Protein AF-X1AFC8-F1 (afdb_monomer)

Structure (mmCIF, N/CA/C/O backbone):
data_AF-X1AFC8-F1
#
_entry.id   AF-X1AFC8-F1
#
loop_
_atom_site.group_PDB
_atom_site.id
_atom_site.type_symbol
_atom_site.label_atom_id
_atom_site.label_alt_id
_atom_site.label_comp_id
_atom_site.label_asym_id
_atom_site.label_entity_id
_atom_site.label_seq_id
_atom_site.pdbx_PDB_ins_code
_atom_site.Cartn_x
_atom_site.Cartn_y
_atom_site.Cartn_z
_atom_site.occupancy
_atom_site.B_iso_or_equiv
_atom_site.auth_seq_id
_atom_site.auth_comp_id
_atom_site.auth_asym_id
_atom_site.auth_atom_id
_atom_site.pdbx_PDB_model_num
ATOM 1 N N . MET A 1 1 ? -31.788 -2.363 13.162 1.00 90.81 1 MET A N 1
ATOM 2 C CA . MET A 1 1 ? -30.406 -1.902 12.963 1.00 90.81 1 MET A CA 1
ATOM 3 C C . MET A 1 1 ? -30.176 -1.784 11.475 1.00 90.81 1 MET A C 1
ATOM 5 O O . MET A 1 1 ? -30.734 -2.579 10.728 1.00 90.81 1 MET A O 1
ATOM 9 N N . LEU A 1 2 ? -29.435 -0.763 11.081 1.00 93.56 2 LEU A N 1
ATOM 10 C CA . LEU A 1 2 ? -28.964 -0.523 9.726 1.00 93.56 2 LEU A CA 1
ATOM 11 C C . LEU A 1 2 ? -27.439 -0.633 9.789 1.00 93.56 2 LEU A C 1
ATOM 13 O O . LEU A 1 2 ? -26.847 -0.159 10.757 1.00 93.56 2 LEU A O 1
ATOM 17 N N . ILE A 1 3 ? -26.828 -1.305 8.817 1.00 95.19 3 ILE A N 1
ATOM 18 C CA . ILE A 1 3 ? -25.378 -1.534 8.778 1.00 95.19 3 ILE A CA 1
ATOM 19 C C . ILE A 1 3 ? -24.781 -0.724 7.631 1.00 95.19 3 ILE A C 1
ATOM 21 O O . ILE A 1 3 ? -25.210 -0.858 6.481 1.00 95.19 3 ILE A O 1
ATOM 25 N N . ILE A 1 4 ? -23.768 0.074 7.961 1.00 95.12 4 ILE A N 1
ATOM 26 C CA . ILE A 1 4 ? -22.922 0.799 7.015 1.00 95.12 4 ILE A CA 1
ATOM 27 C C . ILE A 1 4 ? -21.497 0.267 7.165 1.00 95.12 4 ILE A C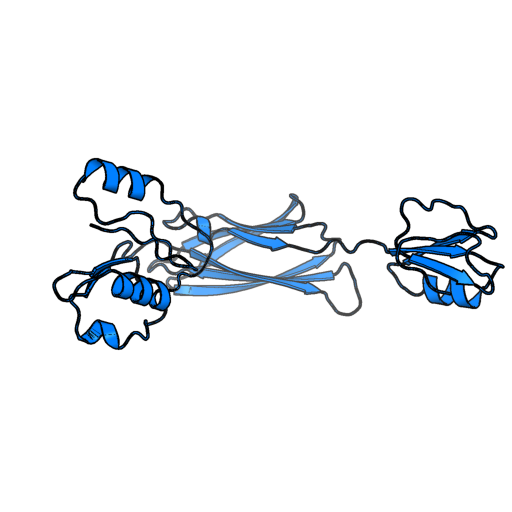 1
ATOM 29 O O . ILE A 1 4 ? -20.971 0.183 8.269 1.00 95.12 4 ILE A O 1
ATOM 33 N N . GLU A 1 5 ? -20.888 -0.110 6.049 1.00 94.56 5 GLU A N 1
ATOM 34 C CA . GLU A 1 5 ? -19.450 -0.336 5.929 1.00 94.56 5 GLU A CA 1
ATOM 35 C C . GLU A 1 5 ? -18.738 1.014 5.836 1.00 94.56 5 GLU A C 1
ATOM 37 O O . GLU A 1 5 ? -19.097 1.828 4.986 1.00 94.56 5 GLU A O 1
ATOM 42 N N . ALA A 1 6 ? -17.748 1.241 6.700 1.00 93.19 6 ALA A N 1
ATOM 43 C CA . ALA A 1 6 ? -16.968 2.476 6.784 1.00 93.19 6 ALA A CA 1
ATOM 44 C C . ALA A 1 6 ? -15.584 2.322 6.120 1.00 93.19 6 ALA A C 1
ATOM 46 O O . ALA A 1 6 ? -14.561 2.528 6.762 1.00 93.19 6 ALA A O 1
ATOM 47 N N . GLY A 1 7 ? -15.556 1.906 4.849 1.00 91.62 7 GLY A N 1
ATOM 48 C CA . GLY A 1 7 ? -14.325 1.871 4.044 1.00 91.62 7 GLY A CA 1
ATOM 49 C C . GLY A 1 7 ? -13.967 3.240 3.448 1.00 91.62 7 GLY A C 1
ATOM 50 O O . GLY A 1 7 ? -14.550 4.260 3.823 1.00 91.62 7 GLY A O 1
ATOM 51 N N . SER A 1 8 ? -13.064 3.265 2.462 1.00 91.81 8 SER A N 1
ATOM 52 C CA . SER A 1 8 ? -12.697 4.482 1.705 1.00 91.81 8 SER A CA 1
ATOM 53 C C . SER A 1 8 ? -13.907 5.210 1.109 1.00 91.81 8 SER A C 1
ATOM 55 O O . SER A 1 8 ? -13.942 6.433 0.989 1.00 91.81 8 SER A O 1
ATOM 57 N N . LYS A 1 9 ? -14.939 4.440 0.747 1.00 92.75 9 LYS A N 1
ATOM 58 C CA . LYS A 1 9 ? -16.267 4.925 0.379 1.00 92.75 9 LYS A CA 1
ATOM 59 C C . LYS A 1 9 ? -17.303 4.173 1.203 1.00 92.75 9 LYS A C 1
ATOM 61 O O . LYS A 1 9 ? -17.398 2.951 1.059 1.00 92.75 9 LYS A O 1
ATOM 66 N N . PRO A 1 10 ? -18.120 4.864 2.011 1.00 93.62 10 PRO A N 1
ATOM 67 C CA . PRO A 1 10 ? -19.094 4.197 2.854 1.00 93.62 10 PRO A CA 1
ATOM 68 C C . PRO A 1 10 ? -20.190 3.525 2.027 1.00 93.62 10 PRO A C 1
ATOM 70 O O . PRO A 1 10 ? -20.691 4.086 1.048 1.00 93.62 10 PRO A O 1
ATOM 73 N N . ARG A 1 11 ? -20.587 2.314 2.429 1.00 93.81 11 ARG A N 1
ATOM 74 C CA . ARG A 1 11 ? -21.607 1.522 1.725 1.00 93.81 11 ARG A CA 1
ATOM 75 C C . ARG A 1 11 ? -22.681 1.035 2.678 1.00 93.81 11 ARG A C 1
ATOM 77 O O . ARG A 1 11 ? -22.397 0.440 3.713 1.00 93.81 11 ARG A O 1
ATOM 84 N N . LEU A 1 12 ? -23.935 1.233 2.293 1.00 93.94 12 LEU A N 1
ATOM 85 C CA . LEU A 1 12 ? -25.075 0.672 3.004 1.00 93.94 12 LEU A CA 1
ATOM 86 C C . LEU A 1 12 ? -25.179 -0.829 2.700 1.00 93.94 12 LEU A C 1
ATOM 88 O O . LEU A 1 12 ? -25.465 -1.200 1.564 1.00 93.94 12 LEU A O 1
ATOM 92 N N . LYS A 1 13 ? -24.970 -1.694 3.697 1.00 93.88 13 LYS A N 1
ATOM 93 C CA . LYS A 1 13 ? -25.083 -3.156 3.524 1.00 93.88 13 LYS A CA 1
ATOM 94 C C . LYS A 1 13 ? -26.455 -3.704 3.897 1.00 93.88 13 LYS A C 1
ATOM 96 O O . LYS A 1 13 ? -26.812 -4.805 3.499 1.00 93.88 13 LYS A O 1
ATOM 101 N N . SER A 1 14 ? -27.237 -2.953 4.668 1.00 92.50 14 SER A N 1
ATOM 102 C CA . SER A 1 14 ? -28.613 -3.325 5.006 1.00 92.50 14 SER A CA 1
ATOM 103 C C . SER A 1 14 ? -29.502 -2.109 5.199 1.00 92.50 14 SER A C 1
ATOM 105 O O . SER A 1 14 ? -29.045 -1.043 5.595 1.00 92.50 14 SER A O 1
ATOM 107 N N . SER A 1 15 ? -30.803 -2.283 4.976 1.00 89.44 15 SER A N 1
ATOM 108 C CA . SER A 1 15 ? -31.819 -1.381 5.520 1.00 89.44 15 SER A CA 1
ATOM 109 C C . SER A 1 15 ? -32.042 -1.649 7.014 1.00 89.44 15 SER A C 1
ATOM 111 O O . SER A 1 15 ? -31.521 -2.611 7.574 1.00 89.44 15 SER A O 1
ATOM 113 N N . PHE A 1 16 ? -32.892 -0.854 7.670 1.00 90.56 16 PHE A N 1
ATOM 114 C CA . PHE A 1 16 ? -33.300 -1.130 9.049 1.00 90.56 16 PHE A CA 1
ATOM 115 C C . PHE A 1 16 ? -34.021 -2.481 9.174 1.00 90.56 16 PHE A C 1
ATOM 117 O O . PHE A 1 16 ? -35.199 -2.602 8.841 1.00 90.56 16 PHE A O 1
ATOM 124 N N . ILE A 1 17 ? -33.332 -3.482 9.721 1.00 91.31 17 ILE A N 1
ATOM 125 C CA . ILE A 1 17 ? -33.882 -4.816 9.997 1.00 91.31 17 ILE A CA 1
ATOM 126 C C . ILE A 1 17 ? -33.754 -5.176 11.482 1.00 91.31 17 ILE A C 1
ATOM 128 O O . ILE A 1 17 ? -32.895 -4.657 12.200 1.00 91.31 17 ILE A O 1
ATOM 132 N N . LYS A 1 18 ? -34.655 -6.030 11.979 1.00 91.44 18 LYS A N 1
ATOM 133 C CA . LYS A 1 18 ? -34.652 -6.520 13.374 1.00 91.44 18 LYS A CA 1
ATOM 134 C C . LYS A 1 18 ? -34.075 -7.931 13.512 1.00 91.44 18 LYS A C 1
ATOM 136 O O . LYS A 1 18 ? -33.772 -8.344 14.628 1.00 91.44 18 LYS A O 1
ATOM 141 N N . ASP A 1 19 ? -33.949 -8.654 12.401 1.00 93.56 19 ASP A N 1
ATOM 142 C CA . ASP A 1 19 ? -33.444 -10.021 12.392 1.00 93.56 19 ASP A CA 1
ATOM 143 C C . ASP A 1 19 ? -31.948 -10.052 12.721 1.00 93.56 19 ASP A C 1
ATOM 145 O O . ASP A 1 19 ? -31.100 -9.629 11.936 1.00 93.56 19 ASP A O 1
ATOM 149 N N . ARG A 1 20 ? -31.630 -10.564 13.910 1.00 92.56 20 ARG A N 1
ATOM 150 C CA . ARG A 1 20 ? -30.253 -10.676 14.395 1.00 92.56 20 ARG A CA 1
ATOM 151 C C . ARG A 1 20 ? -29.447 -11.720 13.629 1.00 92.56 20 ARG A C 1
ATOM 153 O O . ARG A 1 20 ? -28.229 -11.583 13.572 1.00 92.56 20 ARG A O 1
ATOM 160 N N . ILE A 1 21 ? -30.093 -12.753 13.084 1.00 92.88 21 ILE A N 1
ATOM 161 C CA . ILE A 1 21 ? -29.401 -13.810 12.338 1.00 92.88 21 ILE A CA 1
ATOM 162 C C . ILE A 1 21 ? -28.959 -13.249 10.986 1.00 92.88 21 ILE A C 1
ATOM 164 O O . ILE A 1 21 ? -27.773 -13.313 10.674 1.00 92.88 21 ILE A O 1
ATOM 168 N N . GLY A 1 22 ? -29.867 -12.597 10.253 1.00 90.44 22 GLY A N 1
ATOM 169 C CA . GLY A 1 22 ? -29.540 -11.898 9.010 1.00 90.44 22 GLY A CA 1
ATOM 170 C C . GLY A 1 22 ? -28.463 -10.823 9.186 1.00 90.44 22 GLY A C 1
ATOM 171 O O . GLY A 1 22 ? -27.503 -10.796 8.425 1.00 90.44 22 GLY A O 1
ATOM 172 N N . LEU A 1 23 ? -28.551 -9.991 10.233 1.00 92.00 23 LEU A N 1
ATOM 173 C CA . LEU A 1 23 ? -27.518 -8.981 10.526 1.00 92.00 23 LEU A CA 1
ATOM 174 C C . LEU A 1 23 ? -26.136 -9.604 10.777 1.00 92.00 23 LEU A C 1
ATOM 176 O O . LEU A 1 23 ? -25.134 -9.066 10.315 1.00 92.00 23 LEU A O 1
ATOM 180 N N . ARG A 1 24 ? -26.071 -10.736 11.490 1.00 92.62 24 ARG A N 1
ATOM 181 C CA . ARG A 1 24 ? -24.814 -11.467 11.709 1.00 92.62 24 ARG A CA 1
ATOM 182 C C . ARG A 1 24 ? -24.244 -12.042 10.419 1.00 92.62 24 ARG A C 1
ATOM 184 O O . ARG A 1 24 ? -23.034 -11.980 10.247 1.00 92.62 24 ARG A O 1
ATOM 191 N N . GLY A 1 25 ? -25.097 -12.567 9.538 1.00 93.31 25 GLY A N 1
ATOM 192 C CA . GLY A 1 25 ? -24.684 -13.036 8.214 1.00 93.31 25 GLY A CA 1
ATOM 193 C C . GLY A 1 25 ? -24.023 -11.922 7.407 1.00 93.31 25 GLY A C 1
ATOM 194 O O . GLY A 1 25 ? -22.907 -12.094 6.942 1.00 93.31 25 GLY A O 1
ATOM 195 N N . ILE A 1 26 ? -24.651 -10.742 7.366 1.00 91.44 26 ILE A N 1
ATOM 196 C CA . ILE A 1 26 ? -24.106 -9.570 6.665 1.00 91.44 26 ILE A CA 1
ATOM 197 C C . ILE A 1 26 ? -22.736 -9.169 7.216 1.00 91.44 26 ILE A C 1
ATOM 199 O O . ILE A 1 26 ? -21.835 -8.908 6.434 1.00 91.44 26 ILE A O 1
ATOM 203 N N . ILE A 1 27 ? -22.562 -9.123 8.542 1.00 91.25 27 ILE A N 1
ATOM 204 C CA . ILE A 1 27 ? -21.268 -8.775 9.158 1.00 91.25 27 ILE A CA 1
ATOM 205 C C . ILE A 1 27 ? -20.202 -9.834 8.843 1.00 91.25 27 ILE A C 1
ATOM 207 O O . ILE A 1 27 ? -19.053 -9.483 8.610 1.00 91.25 27 ILE A O 1
ATOM 211 N N . ALA A 1 28 ? -20.571 -11.117 8.811 1.00 91.94 28 ALA A N 1
ATOM 212 C CA . ALA A 1 28 ? -19.639 -12.209 8.528 1.00 91.94 28 ALA A CA 1
ATOM 213 C C . ALA A 1 28 ? -19.125 -12.226 7.076 1.00 91.94 28 ALA A C 1
ATOM 215 O O . ALA A 1 28 ? -18.110 -12.858 6.805 1.00 91.94 28 ALA A O 1
ATOM 216 N N . GLU A 1 29 ? -19.807 -11.544 6.153 1.00 91.62 29 GLU A N 1
ATOM 217 C CA . GLU A 1 29 ? -19.382 -11.400 4.753 1.00 91.62 29 GLU A CA 1
ATOM 218 C C . GLU A 1 29 ? -18.357 -10.273 4.541 1.00 91.62 29 GLU A C 1
ATOM 220 O O . GLU A 1 29 ? -17.866 -10.096 3.427 1.00 91.62 29 GLU A O 1
ATOM 225 N N . TYR A 1 30 ? -18.042 -9.485 5.574 1.00 87.69 30 TYR A N 1
ATOM 226 C CA . TYR A 1 30 ? -17.065 -8.407 5.450 1.00 87.69 30 TYR A CA 1
ATOM 227 C C . TYR A 1 30 ? -15.661 -8.970 5.252 1.00 87.69 30 TYR A C 1
ATOM 229 O O . TYR A 1 30 ? -15.211 -9.844 5.991 1.00 87.69 30 TYR A O 1
ATOM 237 N N . THR A 1 31 ? -14.952 -8.394 4.287 1.00 84.94 31 THR A N 1
ATOM 238 C CA . THR A 1 31 ? -13.540 -8.665 4.028 1.00 84.94 31 THR A CA 1
ATOM 239 C C . THR A 1 31 ? -12.748 -7.371 4.183 1.00 84.94 31 THR A C 1
ATOM 241 O O . THR A 1 31 ? -13.227 -6.330 3.720 1.00 84.94 31 THR A O 1
ATOM 244 N N . PRO A 1 32 ? -11.557 -7.407 4.801 1.00 82.38 32 PRO A N 1
ATOM 245 C CA . PRO A 1 32 ? -10.688 -6.240 4.867 1.00 82.38 32 PRO A CA 1
ATOM 246 C C . PRO A 1 32 ? -10.284 -5.783 3.459 1.00 82.38 32 PRO A C 1
ATOM 248 O O . PRO A 1 32 ? -10.248 -6.575 2.514 1.00 82.38 32 PRO A O 1
ATOM 251 N N . THR A 1 33 ? -9.998 -4.492 3.327 1.00 84.88 33 THR A N 1
ATOM 252 C CA . THR A 1 33 ? -9.506 -3.866 2.096 1.00 84.88 33 THR A CA 1
ATOM 253 C C . THR A 1 33 ? -8.277 -3.037 2.421 1.00 84.88 33 THR A C 1
ATOM 255 O O . THR A 1 33 ? -8.263 -2.377 3.456 1.00 84.88 33 THR A O 1
ATOM 258 N N . ASP A 1 34 ? -7.306 -3.015 1.515 1.00 79.88 34 ASP A N 1
ATOM 259 C CA . ASP A 1 34 ? -6.085 -2.212 1.633 1.00 79.88 34 ASP A CA 1
ATOM 260 C C . ASP A 1 34 ? -6.327 -0.759 1.178 1.00 79.88 34 ASP A C 1
ATOM 262 O O . ASP A 1 34 ? -5.812 -0.279 0.170 1.00 79.88 34 ASP A O 1
ATOM 266 N N . GLU A 1 35 ? -7.252 -0.080 1.858 1.00 84.00 35 GLU A N 1
ATOM 267 C CA . GLU A 1 35 ? -7.588 1.319 1.602 1.00 84.00 35 GLU A CA 1
ATOM 268 C C . GLU A 1 35 ? -7.893 2.029 2.925 1.00 84.00 35 GLU A C 1
ATOM 270 O O . GLU A 1 35 ? -8.629 1.508 3.767 1.00 84.00 35 GLU A O 1
ATOM 275 N N . ALA A 1 36 ? -7.397 3.259 3.084 1.00 85.31 36 ALA A N 1
ATOM 276 C CA . ALA A 1 36 ? -7.738 4.089 4.235 1.00 85.31 36 ALA A CA 1
ATOM 277 C C . ALA A 1 36 ? -9.251 4.383 4.274 1.00 85.31 36 ALA A C 1
ATOM 279 O O . ALA A 1 36 ? -9.853 4.788 3.273 1.00 85.31 36 ALA A O 1
ATOM 280 N N . GLY A 1 37 ? -9.871 4.187 5.439 1.00 89.62 37 GLY A N 1
ATOM 281 C CA . GLY A 1 37 ? -11.290 4.471 5.648 1.00 89.62 37 GLY A CA 1
ATOM 282 C C . GLY A 1 37 ? -11.590 5.970 5.733 1.00 89.62 37 GLY A C 1
ATOM 283 O O . GLY A 1 37 ? -10.858 6.718 6.377 1.00 89.62 37 GLY A O 1
ATOM 284 N N . ASP A 1 38 ? -12.709 6.416 5.151 1.00 93.19 38 ASP A N 1
ATOM 285 C CA . ASP A 1 38 ? -13.200 7.792 5.316 1.00 93.19 38 ASP A CA 1
ATOM 286 C C . ASP A 1 38 ? -14.267 7.841 6.420 1.00 93.19 38 ASP A C 1
ATOM 288 O O . ASP A 1 38 ? -15.479 7.714 6.189 1.00 93.19 38 ASP A O 1
ATOM 292 N N . MET A 1 39 ? -13.799 8.027 7.657 1.00 94.25 39 MET A N 1
ATOM 293 C CA . MET A 1 39 ? -14.662 8.086 8.837 1.00 94.25 39 MET A CA 1
ATOM 294 C C . MET A 1 39 ? -15.656 9.257 8.771 1.00 94.25 39 MET A C 1
ATOM 296 O O . MET A 1 39 ? -16.809 9.124 9.191 1.00 94.25 39 MET A O 1
ATOM 300 N N . SER A 1 40 ? -15.253 10.400 8.206 1.00 94.50 40 SER A N 1
ATOM 301 C CA . SER A 1 40 ? -16.132 11.566 8.071 1.00 94.50 40 SER A CA 1
ATOM 302 C C . SER A 1 40 ? -17.294 11.267 7.122 1.00 94.50 40 SER A C 1
ATOM 304 O O . SER A 1 40 ? -18.456 11.489 7.479 1.00 94.50 40 SER A O 1
ATOM 306 N N . ALA A 1 41 ? -17.014 10.700 5.946 1.00 94.75 41 ALA A N 1
ATOM 307 C CA . ALA A 1 41 ? -18.040 10.308 4.985 1.00 94.75 41 ALA A CA 1
ATOM 308 C C . ALA A 1 41 ? -18.960 9.210 5.538 1.00 94.75 41 ALA A C 1
ATOM 310 O O . ALA A 1 41 ? -20.181 9.268 5.337 1.00 94.75 41 ALA A O 1
ATOM 311 N N . ALA A 1 42 ? -18.412 8.228 6.259 1.00 95.12 42 ALA A N 1
ATOM 312 C CA . ALA A 1 42 ? -19.201 7.175 6.895 1.00 95.12 42 ALA A CA 1
ATOM 313 C C . ALA A 1 42 ? -20.199 7.742 7.914 1.00 95.12 42 ALA A C 1
ATOM 315 O O . ALA A 1 42 ? -21.384 7.394 7.886 1.00 95.12 42 ALA A O 1
ATOM 316 N N . LEU A 1 43 ? -19.756 8.680 8.754 1.00 95.31 43 LEU A N 1
ATOM 317 C CA . LEU A 1 43 ? -20.601 9.340 9.749 1.00 95.31 43 LEU A CA 1
ATOM 318 C C . LEU A 1 43 ? -21.660 10.244 9.105 1.00 95.31 43 LEU A C 1
ATOM 320 O O . LEU A 1 43 ? -22.820 10.207 9.516 1.00 95.31 43 LEU A O 1
ATOM 324 N N . VAL A 1 44 ? -21.312 11.003 8.060 1.00 95.00 44 VAL A N 1
ATOM 325 C CA . VAL A 1 44 ? -22.290 11.780 7.272 1.00 95.00 44 VAL A CA 1
ATOM 326 C C . VAL A 1 44 ? -23.347 10.863 6.651 1.00 95.00 44 VAL A C 1
ATOM 328 O O . VAL A 1 44 ? -24.539 11.172 6.696 1.00 95.00 44 VAL A O 1
ATOM 331 N N . THR A 1 45 ? -22.934 9.708 6.130 1.00 95.31 45 THR A N 1
ATOM 332 C CA . THR A 1 45 ? -23.848 8.708 5.561 1.00 95.31 45 THR A CA 1
ATOM 333 C C . THR A 1 45 ? -24.779 8.146 6.631 1.00 95.31 45 THR A C 1
ATOM 335 O O . THR A 1 45 ? -25.988 8.091 6.417 1.00 95.31 45 THR A O 1
ATOM 338 N N . ALA A 1 46 ? -24.258 7.790 7.807 1.00 94.81 46 ALA A N 1
ATOM 339 C CA . ALA A 1 46 ? -25.076 7.324 8.925 1.00 94.81 46 ALA A CA 1
ATOM 340 C C . ALA A 1 46 ? -26.117 8.373 9.346 1.00 94.81 46 ALA A C 1
ATOM 342 O O . ALA A 1 46 ? -27.293 8.046 9.513 1.00 94.81 46 ALA A O 1
ATOM 343 N N . LEU A 1 47 ? -25.714 9.645 9.430 1.00 93.75 47 LEU A N 1
ATOM 344 C CA . LEU A 1 47 ? -26.601 10.763 9.760 1.00 93.75 47 LEU A CA 1
ATOM 345 C C . LEU A 1 47 ? -27.717 10.993 8.735 1.00 93.75 47 LEU A C 1
ATOM 347 O O . LEU A 1 47 ? -28.778 11.482 9.112 1.00 93.75 47 LEU A O 1
ATOM 351 N N . ALA A 1 48 ? -27.505 10.646 7.464 1.00 93.25 48 ALA A N 1
ATOM 352 C CA . ALA A 1 48 ? -28.535 10.767 6.434 1.00 93.25 48 ALA A CA 1
ATOM 353 C C . ALA A 1 48 ? -29.702 9.781 6.639 1.00 93.25 48 ALA A C 1
ATOM 355 O O . ALA A 1 48 ? -30.819 10.052 6.197 1.00 93.25 48 ALA A O 1
ATOM 356 N N . PHE A 1 49 ? -29.457 8.653 7.315 1.00 92.81 49 PHE A N 1
ATOM 357 C CA . PHE A 1 49 ? -30.470 7.629 7.594 1.00 92.81 49 PHE A CA 1
ATOM 358 C C . PHE A 1 49 ? -30.976 7.639 9.041 1.00 92.81 49 PHE A C 1
ATOM 360 O O . PHE A 1 49 ? -32.098 7.191 9.287 1.00 92.81 49 PHE A O 1
ATOM 367 N N . ALA A 1 50 ? -30.166 8.119 9.986 1.00 91.75 50 ALA A N 1
ATOM 368 C CA . ALA A 1 50 ? -30.507 8.173 11.402 1.00 91.75 50 ALA A CA 1
ATOM 369 C C . ALA A 1 50 ? -31.522 9.286 11.711 1.00 91.75 50 ALA A C 1
ATOM 371 O O . ALA A 1 50 ? -31.401 10.427 11.257 1.00 91.75 50 ALA A O 1
ATOM 372 N N . ARG A 1 51 ? -32.520 8.962 12.531 1.00 90.50 51 ARG A N 1
ATOM 373 C CA . ARG A 1 51 ? -33.441 9.925 13.149 1.00 90.50 51 ARG A CA 1
ATOM 374 C C . ARG A 1 51 ? -32.825 10.498 14.426 1.00 90.50 51 ARG A C 1
ATOM 376 O O . ARG A 1 51 ? -31.766 10.067 14.862 1.00 90.50 51 ARG A O 1
ATOM 383 N N . GLU A 1 52 ? -33.486 11.482 15.035 1.00 85.56 52 GLU A N 1
ATOM 384 C CA . GLU A 1 52 ? -32.946 12.154 16.229 1.00 85.56 52 GLU A CA 1
ATOM 385 C C . GLU A 1 52 ? -32.789 11.225 17.438 1.00 85.56 52 GLU A C 1
ATOM 387 O O . GLU A 1 52 ? -31.818 11.370 18.174 1.00 85.56 52 GLU A O 1
ATOM 392 N N . ASP A 1 53 ? -33.699 10.260 17.591 1.00 89.50 53 ASP A N 1
ATOM 393 C CA . ASP A 1 53 ? -33.702 9.289 18.693 1.00 89.50 53 ASP A 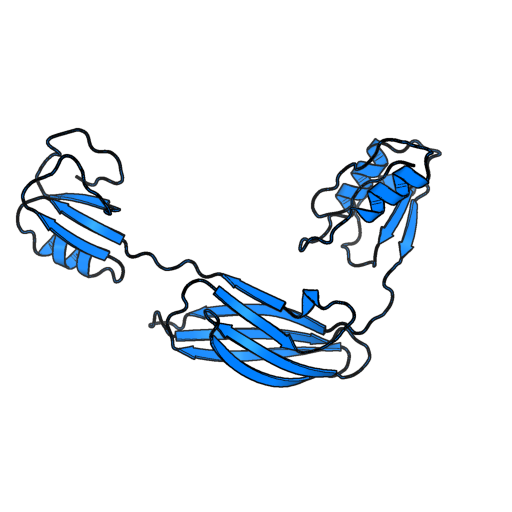CA 1
ATOM 394 C C . ASP A 1 53 ? -32.894 8.014 18.380 1.00 89.50 53 ASP A C 1
ATOM 396 O O . ASP A 1 53 ? -32.828 7.101 19.206 1.00 89.50 53 ASP A O 1
ATOM 400 N N . ASP A 1 54 ? -32.319 7.909 17.177 1.00 92.88 54 ASP A N 1
ATOM 401 C CA . ASP A 1 54 ? -31.518 6.748 16.795 1.00 92.88 54 ASP A CA 1
ATOM 402 C C . ASP A 1 54 ? -30.102 6.861 17.380 1.00 92.88 54 ASP A C 1
ATOM 404 O O . ASP A 1 54 ? -29.466 7.915 17.334 1.00 92.88 54 ASP A O 1
ATOM 408 N N . GLN A 1 55 ? -29.579 5.736 17.872 1.00 94.81 55 GLN A N 1
ATOM 409 C CA . GLN A 1 55 ? -28.190 5.616 18.309 1.00 94.81 55 GLN A CA 1
ATOM 410 C C . GLN A 1 55 ? -27.301 5.155 17.148 1.00 94.81 55 GLN A C 1
ATOM 412 O O . GLN A 1 55 ? -27.587 4.149 16.491 1.00 94.81 55 GLN A O 1
ATOM 417 N N . ILE A 1 56 ? -26.185 5.854 16.942 1.00 95.44 56 ILE A N 1
ATOM 418 C CA . ILE A 1 56 ? -25.122 5.471 16.011 1.00 95.44 56 ILE A CA 1
ATOM 419 C C . ILE A 1 56 ? -24.011 4.799 16.820 1.00 95.44 56 ILE A C 1
ATOM 421 O O . ILE A 1 56 ? -23.426 5.415 17.706 1.00 95.44 56 ILE A O 1
ATOM 425 N N . VAL A 1 57 ? -23.709 3.537 16.514 1.00 96.06 57 VAL A N 1
ATOM 426 C CA . VAL A 1 57 ? -22.588 2.807 17.123 1.00 96.06 57 VAL A CA 1
ATOM 427 C C . VAL A 1 57 ? -21.505 2.611 16.071 1.00 96.06 57 VAL A C 1
ATOM 429 O O . VAL A 1 57 ? -21.753 1.984 15.043 1.00 96.06 57 VAL A O 1
ATOM 432 N N . VAL A 1 58 ? -20.320 3.154 16.330 1.00 95.06 58 VAL A N 1
ATOM 433 C CA . VAL A 1 58 ? -19.140 3.049 15.468 1.00 95.06 58 VAL A CA 1
ATOM 434 C C . VAL A 1 58 ? -18.219 1.994 16.059 1.00 95.06 58 VAL A C 1
ATOM 436 O O . VAL A 1 58 ? -17.748 2.167 17.178 1.00 95.06 58 VAL A O 1
ATOM 439 N N . VAL A 1 59 ? -17.971 0.911 15.327 1.00 94.12 59 VAL A N 1
ATOM 440 C CA . VAL A 1 59 ? -17.024 -0.140 15.727 1.00 94.12 59 VAL A CA 1
ATOM 441 C C . VAL A 1 59 ? -15.760 0.033 14.896 1.00 94.12 59 VAL A C 1
ATOM 443 O O . VAL A 1 59 ? -15.836 0.000 13.671 1.00 94.12 59 VAL A O 1
ATOM 446 N N . THR A 1 60 ? -14.626 0.285 15.544 1.00 91.50 60 THR A N 1
ATOM 447 C CA . THR A 1 60 ? -13.374 0.683 14.877 1.00 91.50 60 THR A CA 1
ATOM 448 C C . THR A 1 60 ? -12.177 0.410 15.782 1.00 91.50 60 THR A C 1
ATOM 450 O O . THR A 1 60 ? -12.333 0.334 16.995 1.00 91.50 60 THR A O 1
ATOM 453 N N . ASP A 1 61 ? -10.989 0.257 15.212 1.00 87.19 61 ASP A N 1
ATOM 454 C CA . ASP A 1 61 ? -9.720 0.144 15.936 1.00 87.19 61 ASP A CA 1
ATOM 455 C C . ASP A 1 61 ? -9.124 1.489 16.382 1.00 87.19 61 ASP A C 1
ATOM 457 O O . ASP A 1 61 ? -8.198 1.527 17.191 1.00 87.19 61 ASP A O 1
ATOM 461 N N . GLY A 1 62 ? -9.688 2.604 15.914 1.00 87.31 62 GLY A N 1
ATOM 462 C CA . GLY A 1 62 ? -9.166 3.938 16.198 1.00 87.31 62 GLY A CA 1
ATOM 463 C C . GLY A 1 62 ? -8.198 4.472 15.141 1.00 87.31 62 GLY A C 1
ATOM 464 O O . GLY A 1 62 ? -7.754 5.610 15.287 1.00 87.31 62 GLY A O 1
ATOM 465 N N . ALA A 1 63 ? -7.883 3.708 14.089 1.00 85.06 63 ALA A N 1
ATOM 466 C CA . ALA A 1 63 ? -6.953 4.108 13.034 1.00 85.06 63 ALA A CA 1
ATOM 467 C C . ALA A 1 63 ? -7.648 4.972 11.961 1.00 85.06 63 ALA A C 1
ATOM 469 O O . ALA A 1 63 ? -7.885 4.544 10.834 1.00 85.06 63 ALA A O 1
ATOM 470 N N . TYR A 1 64 ? -8.026 6.201 12.322 1.00 87.75 64 TYR A N 1
ATOM 471 C CA . TYR A 1 64 ? -8.656 7.155 11.405 1.00 87.75 64 TYR A CA 1
ATOM 472 C C . TYR A 1 64 ? -8.334 8.607 11.767 1.00 87.75 64 TYR A C 1
ATOM 474 O O . TYR A 1 64 ? -8.108 8.949 12.930 1.00 87.75 64 TYR A O 1
ATOM 482 N N . ASP A 1 65 ? -8.388 9.485 10.766 1.00 84.56 65 ASP A N 1
ATOM 483 C CA . ASP A 1 65 ? -8.288 10.927 10.980 1.00 84.56 65 ASP A CA 1
ATOM 484 C C . ASP A 1 65 ? -9.481 11.453 11.778 1.00 84.56 65 ASP A C 1
ATOM 486 O O . ASP A 1 65 ? -10.624 11.034 11.580 1.00 84.56 65 ASP A O 1
ATOM 490 N N . ASN A 1 66 ? -9.231 12.416 12.668 1.00 85.38 66 ASN A N 1
ATOM 491 C CA . ASN A 1 66 ? -10.265 12.979 13.531 1.00 85.38 66 ASN A CA 1
ATOM 492 C C . ASN A 1 66 ? -11.448 13.528 12.695 1.00 85.38 66 ASN A C 1
ATOM 494 O O . ASN A 1 66 ? -11.264 14.499 11.958 1.00 85.38 66 ASN A O 1
ATOM 498 N N . PRO A 1 67 ? -12.661 12.949 12.794 1.00 86.31 67 PRO A N 1
ATOM 499 C CA . PRO A 1 67 ? -13.730 13.250 11.853 1.00 86.31 67 PRO A CA 1
ATOM 500 C C . PRO A 1 67 ? -14.323 14.645 12.075 1.00 86.31 67 PRO A C 1
ATOM 502 O O . PRO A 1 67 ? -14.820 14.978 13.157 1.00 86.31 67 PRO A O 1
ATOM 505 N N . GLU A 1 68 ? -14.363 15.455 11.020 1.00 85.31 68 GLU A N 1
ATOM 506 C CA . GLU A 1 68 ? -14.905 16.816 11.059 1.00 85.31 68 GLU A CA 1
ATOM 507 C C . GLU A 1 68 ? -16.401 16.844 10.711 1.00 85.31 68 GLU A C 1
ATOM 509 O O . GLU A 1 68 ? -16.822 17.351 9.672 1.00 85.31 68 GLU A O 1
ATOM 514 N N . VAL A 1 69 ? -17.248 16.311 11.600 1.00 87.00 69 VAL A N 1
ATOM 515 C CA . VAL A 1 69 ? -18.708 16.267 11.376 1.00 87.00 69 VAL A CA 1
ATOM 516 C C . VAL A 1 69 ? -19.464 17.000 12.497 1.00 87.00 69 VAL A C 1
ATOM 518 O O . VAL A 1 69 ? -19.902 16.385 13.475 1.00 87.00 69 VAL A O 1
ATOM 521 N N . PRO A 1 70 ? -19.686 18.329 12.381 1.00 86.12 70 PRO A N 1
ATOM 522 C CA . PRO A 1 70 ? -20.311 19.141 13.434 1.00 86.12 70 PRO A CA 1
ATOM 523 C C . PRO A 1 70 ? -21.699 18.663 13.877 1.00 86.12 70 PRO A C 1
ATOM 525 O O . PRO A 1 70 ? -22.074 18.841 15.038 1.00 86.12 70 PRO A O 1
ATOM 528 N N . ALA A 1 71 ? -22.459 18.047 12.966 1.00 84.94 71 ALA A N 1
ATOM 529 C CA . ALA A 1 71 ? -23.802 17.535 13.228 1.00 84.94 71 ALA A CA 1
ATOM 530 C C . ALA A 1 71 ? -23.831 16.395 14.267 1.00 84.94 71 ALA A C 1
ATOM 532 O O . ALA A 1 71 ? -24.854 16.218 14.930 1.00 84.94 71 ALA A O 1
ATOM 533 N N . LEU A 1 72 ? -22.716 15.681 14.477 1.00 84.44 72 LEU A N 1
ATOM 534 C CA . LEU A 1 72 ? -22.625 14.604 15.471 1.00 84.44 72 LEU A CA 1
ATOM 535 C C . LEU A 1 72 ? -22.778 15.107 16.908 1.00 84.44 72 LEU A C 1
ATOM 537 O O . LEU A 1 72 ? -23.273 14.373 17.754 1.00 84.44 72 LEU A O 1
ATOM 541 N N . LYS A 1 73 ? -22.432 16.373 17.192 1.00 83.00 73 LYS A N 1
ATOM 542 C CA . LYS A 1 73 ? -22.502 16.945 18.553 1.00 83.00 73 LYS A CA 1
ATOM 543 C C . LYS A 1 73 ? -23.910 16.926 19.163 1.00 83.00 73 LYS A C 1
ATOM 545 O O . LYS A 1 73 ? -24.052 17.128 20.363 1.00 83.00 73 LYS A O 1
ATOM 550 N N . LYS A 1 74 ? -24.948 16.747 18.338 1.00 84.50 74 LYS A N 1
ATOM 551 C CA . LYS A 1 74 ? -26.365 16.713 18.740 1.00 84.50 74 LYS A CA 1
ATOM 552 C C . LYS A 1 74 ? -26.993 15.319 18.604 1.00 84.50 74 LYS A C 1
ATOM 554 O O . LYS A 1 74 ? -28.215 15.216 18.535 1.00 84.50 74 LYS A O 1
ATOM 559 N N . ARG A 1 75 ? -26.185 14.268 18.469 1.00 89.50 75 ARG A N 1
ATOM 560 C CA . ARG A 1 75 ? -26.639 12.897 18.203 1.00 89.50 75 ARG A CA 1
ATOM 561 C C . ARG A 1 75 ? -26.045 11.935 19.228 1.00 89.50 75 ARG A C 1
ATOM 563 O O . ARG A 1 75 ? -24.970 12.198 19.761 1.00 89.50 75 ARG A O 1
ATOM 570 N N . ASP A 1 76 ? -26.745 10.834 19.492 1.00 93.00 76 ASP A N 1
ATOM 571 C CA . ASP A 1 76 ? -26.231 9.745 20.328 1.00 93.00 76 ASP A CA 1
ATOM 572 C C . ASP A 1 76 ? -25.267 8.887 19.498 1.00 93.00 76 ASP A C 1
ATOM 574 O O . ASP A 1 76 ? -25.684 8.022 18.724 1.00 93.00 76 ASP A O 1
ATOM 578 N N . VAL A 1 77 ? -23.972 9.193 19.602 1.00 93.12 77 VAL A N 1
ATOM 579 C CA . VAL A 1 77 ? -22.895 8.500 18.886 1.00 93.12 77 VAL A CA 1
ATOM 580 C C . VAL A 1 77 ? -21.982 7.834 19.903 1.00 93.12 77 VAL A C 1
ATOM 582 O O . VAL A 1 77 ? -21.380 8.507 20.741 1.00 93.12 77 VAL A O 1
ATOM 585 N N . ARG A 1 78 ? -21.848 6.513 19.806 1.00 94.31 78 ARG A N 1
ATOM 586 C CA . ARG A 1 78 ? -20.984 5.708 20.669 1.00 94.31 78 ARG A CA 1
ATOM 587 C C . ARG A 1 78 ? -19.886 5.047 19.851 1.00 94.31 78 ARG A C 1
ATOM 589 O O . ARG A 1 78 ? -20.182 4.348 18.887 1.00 94.31 78 ARG A O 1
ATOM 596 N N . PHE A 1 79 ? -18.639 5.234 20.265 1.00 92.69 79 PHE A N 1
ATOM 597 C CA . PHE A 1 79 ? -17.492 4.531 19.697 1.00 92.69 79 PHE A CA 1
ATOM 598 C C . PHE A 1 79 ? -17.192 3.287 20.537 1.00 92.69 79 PHE A C 1
ATOM 600 O O . PHE A 1 79 ? -17.020 3.380 21.751 1.00 92.69 79 PHE A O 1
ATOM 607 N N . GLU A 1 80 ? -17.151 2.136 19.880 1.00 94.25 80 GLU A N 1
ATOM 608 C CA . GLU A 1 80 ? -16.723 0.849 20.416 1.00 94.25 80 GLU A CA 1
ATOM 609 C C . GLU A 1 80 ? -15.361 0.532 19.808 1.00 94.25 80 GLU A C 1
ATOM 611 O O . GLU A 1 80 ? -15.261 0.145 18.640 1.00 94.25 80 GLU A O 1
ATOM 616 N N . LEU A 1 81 ? -14.310 0.749 20.597 1.00 90.19 81 LEU A N 1
ATOM 617 C CA . LEU A 1 81 ? -12.948 0.472 20.167 1.00 90.19 81 LEU A CA 1
ATOM 618 C C . LEU A 1 81 ? -12.675 -1.035 20.220 1.00 90.19 81 LEU A C 1
ATOM 620 O O . LEU A 1 81 ? -12.850 -1.665 21.265 1.00 90.19 81 LEU A O 1
ATOM 624 N N . VAL A 1 82 ? -12.224 -1.597 19.105 1.00 86.69 82 VAL A N 1
ATOM 625 C CA . VAL A 1 82 ? -11.740 -2.980 18.984 1.00 86.69 82 VAL A CA 1
ATOM 626 C C . VAL A 1 82 ? -10.237 -2.973 18.677 1.00 86.69 82 VAL A C 1
ATOM 628 O O . VAL A 1 82 ? -9.677 -1.919 18.436 1.00 86.69 82 VAL A O 1
ATOM 631 N N . GLY A 1 83 ? -9.535 -4.104 18.768 1.00 74.75 83 GLY A N 1
ATOM 632 C CA . GLY A 1 83 ? -8.113 -4.157 18.376 1.00 74.75 83 GLY A CA 1
ATOM 633 C C . GLY A 1 83 ? -7.134 -3.341 19.242 1.00 74.75 83 GLY A C 1
ATOM 634 O O . GLY A 1 83 ? -6.061 -2.976 18.773 1.00 74.75 83 GLY A O 1
ATOM 635 N N . GLN A 1 84 ? -7.465 -3.027 20.504 1.00 63.66 84 GLN A N 1
ATOM 636 C CA . GLN A 1 84 ? -6.535 -2.293 21.371 1.00 63.66 84 GLN A CA 1
ATOM 637 C C . GLN A 1 84 ? -5.320 -3.135 21.768 1.00 63.66 84 GLN A C 1
ATOM 639 O O . GLN A 1 84 ? -5.428 -4.031 22.606 1.00 63.66 84 GLN A O 1
ATOM 644 N N . GLY A 1 85 ? -4.154 -2.718 21.276 1.00 67.19 85 GLY A N 1
ATOM 645 C CA . GLY A 1 85 ? -2.874 -3.322 21.618 1.00 67.19 85 GLY A CA 1
ATOM 646 C C . GLY A 1 85 ? -2.647 -4.627 20.864 1.00 67.19 85 GLY A C 1
ATOM 647 O O . GLY A 1 85 ? -3.521 -5.481 20.794 1.00 67.19 85 GLY A O 1
ATOM 648 N N . GLY A 1 86 ? -1.441 -4.761 20.329 1.00 76.12 86 GLY A N 1
ATOM 649 C CA . GLY A 1 86 ? -1.017 -5.927 19.579 1.00 76.12 86 GLY A CA 1
ATOM 650 C C . GLY A 1 86 ? 0.478 -5.875 19.306 1.00 76.12 86 GLY A C 1
ATOM 651 O O . GLY A 1 86 ? 1.133 -4.841 19.503 1.00 76.12 86 GLY A O 1
ATOM 652 N N . ARG A 1 87 ? 1.027 -7.011 18.905 1.00 88.81 87 ARG A N 1
ATOM 653 C CA . ARG A 1 87 ? 2.303 -7.065 18.205 1.00 88.81 87 ARG A CA 1
ATOM 654 C C . ARG A 1 87 ? 1.997 -6.667 16.769 1.00 88.81 87 ARG A C 1
ATOM 656 O O . ARG A 1 87 ? 1.286 -7.395 16.095 1.00 88.81 87 ARG A O 1
ATOM 663 N N . ASN A 1 88 ? 2.465 -5.495 16.360 1.00 92.06 88 ASN A N 1
ATOM 664 C CA . ASN A 1 88 ? 2.411 -5.083 14.968 1.00 92.06 88 ASN A CA 1
ATOM 665 C C . ASN A 1 88 ? 3.771 -4.521 14.573 1.00 92.06 88 ASN A C 1
ATOM 667 O O . ASN A 1 88 ? 4.301 -3.628 15.248 1.00 92.06 88 ASN A O 1
ATOM 671 N N . SER A 1 89 ? 4.298 -5.041 13.486 1.00 94.69 89 SER A N 1
ATOM 672 C CA . SER A 1 89 ? 5.384 -4.481 12.719 1.00 94.69 89 SER A CA 1
ATOM 673 C C . SER A 1 89 ? 4.949 -4.402 11.268 1.00 94.69 89 SER A C 1
ATOM 675 O O . SER A 1 89 ? 4.016 -5.065 10.855 1.00 94.69 89 SER A O 1
ATOM 677 N N . GLY A 1 90 ? 5.578 -3.530 10.493 1.00 95.62 90 GLY A N 1
ATOM 678 C CA . GLY A 1 90 ? 5.134 -3.368 9.123 1.00 95.62 90 GLY A CA 1
ATOM 679 C C . GLY A 1 90 ? 6.091 -2.586 8.262 1.00 95.62 90 GLY A C 1
ATOM 680 O O . GLY A 1 90 ? 6.976 -1.872 8.746 1.00 95.62 90 GLY A O 1
ATOM 681 N N . ILE A 1 91 ? 5.889 -2.731 6.962 1.00 97.38 91 ILE A N 1
ATOM 682 C CA . ILE A 1 91 ? 6.646 -2.041 5.929 1.00 97.38 91 ILE A CA 1
ATOM 683 C C . ILE A 1 91 ? 5.895 -0.760 5.584 1.00 97.38 91 ILE A C 1
ATOM 685 O O . ILE A 1 91 ? 4.847 -0.778 4.946 1.00 97.38 91 ILE A O 1
ATOM 689 N N . THR A 1 92 ? 6.435 0.376 6.016 1.00 95.69 92 THR A N 1
ATOM 690 C CA . THR A 1 92 ? 5.788 1.688 5.862 1.00 95.69 92 THR A CA 1
ATOM 691 C C . THR A 1 92 ? 6.209 2.408 4.586 1.00 95.69 92 THR A C 1
ATOM 693 O O . THR A 1 92 ? 5.515 3.314 4.121 1.00 95.69 92 THR A O 1
ATOM 696 N N . GLN A 1 93 ? 7.330 2.004 3.984 1.00 96.50 93 GLN A N 1
ATOM 697 C CA . GLN A 1 93 ? 7.801 2.548 2.717 1.00 96.50 93 GLN A CA 1
ATOM 698 C C . GLN A 1 93 ? 8.541 1.481 1.916 1.00 96.50 93 GLN A C 1
ATOM 700 O O . GLN A 1 93 ? 9.411 0.794 2.441 1.00 96.50 93 GLN A O 1
ATOM 705 N N . PHE A 1 94 ? 8.238 1.388 0.621 1.00 96.56 94 PHE A N 1
ATOM 706 C CA . PHE A 1 94 ? 8.979 0.561 -0.326 1.00 96.56 94 PHE A CA 1
ATOM 707 C C . PHE A 1 94 ? 9.101 1.290 -1.662 1.00 96.56 94 PHE A C 1
ATOM 709 O O . PHE A 1 94 ? 8.106 1.539 -2.344 1.00 96.56 94 PHE A O 1
ATOM 716 N N . GLN A 1 95 ? 10.314 1.720 -2.010 1.00 94.56 95 GLN A N 1
ATOM 717 C CA . GLN A 1 95 ? 10.548 2.582 -3.166 1.00 94.56 95 GLN A CA 1
ATOM 718 C C . GLN A 1 95 ? 11.828 2.222 -3.906 1.00 94.56 95 GLN A C 1
ATOM 720 O O . GLN A 1 95 ? 12.829 1.836 -3.312 1.00 94.56 95 GLN A O 1
ATOM 725 N N . PHE A 1 96 ? 11.804 2.440 -5.218 1.00 92.50 96 PHE A N 1
ATOM 726 C CA . PHE A 1 96 ? 12.968 2.312 -6.081 1.00 92.50 96 PHE A CA 1
ATOM 727 C C . PHE A 1 96 ? 13.279 3.655 -6.717 1.00 92.50 96 PHE A C 1
ATOM 729 O O . PHE A 1 96 ? 12.414 4.297 -7.316 1.00 92.50 96 PHE A O 1
ATOM 736 N N . ARG A 1 97 ? 14.541 4.060 -6.631 1.00 89.25 97 ARG A N 1
ATOM 737 C CA . ARG A 1 97 ? 15.069 5.237 -7.307 1.00 89.25 97 ARG A CA 1
ATOM 738 C C . ARG A 1 97 ? 16.088 4.801 -8.340 1.00 89.25 97 ARG A C 1
ATOM 740 O O . ARG A 1 97 ? 17.114 4.236 -7.992 1.00 89.25 97 ARG A O 1
ATOM 747 N N . GLN A 1 98 ? 15.828 5.096 -9.607 1.00 86.50 98 GLN A N 1
ATOM 748 C CA . GLN A 1 98 ? 16.799 4.855 -10.667 1.00 86.50 98 GLN A CA 1
ATOM 749 C C . GLN A 1 98 ? 18.002 5.799 -10.511 1.00 86.50 98 GLN A C 1
ATOM 751 O O . GLN A 1 98 ? 17.836 7.011 -10.336 1.00 86.50 98 GLN A O 1
ATOM 756 N N . THR A 1 99 ? 19.211 5.256 -10.600 1.00 81.81 99 THR A N 1
ATOM 757 C CA . THR A 1 99 ? 20.451 6.034 -10.545 1.00 81.81 99 THR A CA 1
ATOM 758 C C . THR A 1 99 ? 20.661 6.793 -11.855 1.00 81.81 99 THR A C 1
ATOM 760 O O . THR A 1 99 ? 20.438 6.272 -12.951 1.00 81.81 99 THR A O 1
ATOM 763 N N . TYR A 1 100 ? 21.116 8.046 -11.765 1.00 73.25 100 TYR A N 1
ATOM 764 C CA . TYR A 1 100 ? 21.398 8.868 -12.942 1.00 73.25 100 TYR A CA 1
ATOM 765 C C . TYR A 1 100 ? 22.416 8.191 -13.873 1.00 73.25 100 TYR A C 1
ATOM 767 O O . TYR A 1 100 ? 23.532 7.882 -13.465 1.00 73.25 100 TYR A O 1
ATOM 775 N N . GLY A 1 101 ? 22.042 8.022 -15.145 1.00 67.88 101 GLY A N 1
ATOM 776 C CA . GLY A 1 101 ? 22.935 7.524 -16.197 1.00 67.88 101 GLY A CA 1
ATOM 777 C C . GLY A 1 101 ? 22.883 6.016 -16.463 1.00 67.88 101 GLY A C 1
ATOM 778 O O . GLY A 1 101 ? 23.593 5.562 -17.355 1.00 67.88 101 GLY A O 1
ATOM 779 N N . SER A 1 102 ? 22.042 5.246 -15.764 1.00 72.19 102 SER A N 1
ATOM 780 C CA . SER A 1 102 ? 21.832 3.821 -16.057 1.00 72.19 102 SER A CA 1
ATOM 781 C C 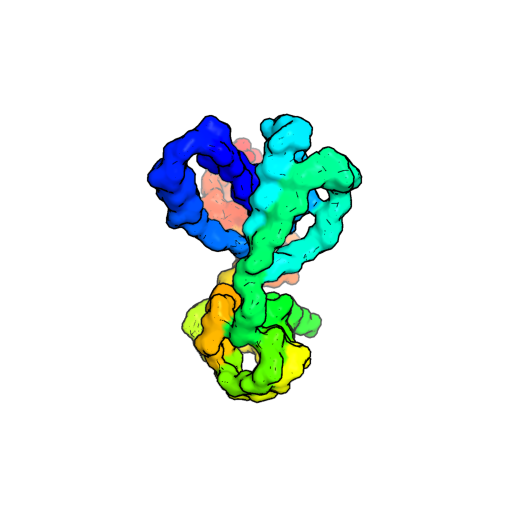. SER A 1 102 ? 20.362 3.428 -15.939 1.00 72.19 102 SER A C 1
ATOM 783 O O . SER A 1 102 ? 19.679 3.860 -15.016 1.00 72.19 102 SER A O 1
ATOM 785 N N . HIS A 1 103 ? 19.871 2.607 -16.871 1.00 72.31 103 HIS A N 1
ATOM 786 C CA . HIS A 1 103 ? 18.511 2.045 -16.854 1.00 72.31 103 HIS A CA 1
ATOM 787 C C . HIS A 1 103 ? 18.366 0.790 -15.989 1.00 72.31 103 HIS A C 1
ATOM 789 O O . HIS A 1 103 ? 17.249 0.338 -15.767 1.00 72.31 103 HIS A O 1
ATOM 795 N N . GLU A 1 104 ? 19.477 0.263 -15.483 1.00 83.31 104 GLU A N 1
ATOM 796 C CA . GLU A 1 104 ? 19.525 -1.004 -14.750 1.00 83.31 104 GLU A CA 1
ATOM 797 C C . GLU A 1 104 ? 20.053 -0.822 -13.327 1.00 83.31 104 GLU A C 1
ATOM 799 O O . GLU A 1 104 ? 20.232 -1.795 -12.610 1.00 83.31 104 GLU A O 1
ATOM 804 N N . GLN A 1 105 ? 20.350 0.409 -12.903 1.00 89.50 105 GLN A N 1
ATOM 805 C CA . GLN A 1 105 ? 20.846 0.690 -11.558 1.00 89.50 105 GLN A CA 1
ATOM 806 C C . GLN A 1 105 ? 19.782 1.406 -10.745 1.00 89.50 105 GLN A C 1
ATOM 808 O O . GLN A 1 105 ? 19.272 2.451 -11.154 1.00 89.50 105 GLN A O 1
ATOM 813 N N . PHE A 1 106 ? 19.498 0.855 -9.573 1.00 90.75 106 PHE A N 1
ATOM 814 C CA . PHE A 1 106 ? 18.489 1.352 -8.658 1.00 90.75 106 PHE A CA 1
ATOM 815 C C . PHE A 1 106 ? 19.050 1.436 -7.240 1.00 90.75 106 PHE A C 1
ATOM 817 O O . PHE A 1 106 ? 19.880 0.627 -6.833 1.00 90.75 106 PHE A O 1
ATOM 824 N N . GLU A 1 107 ? 18.560 2.398 -6.473 1.00 93.25 107 GLU A N 1
ATOM 825 C CA . GLU A 1 107 ? 18.605 2.387 -5.017 1.00 93.25 107 GLU A CA 1
ATOM 826 C C . GLU A 1 107 ? 17.218 2.001 -4.512 1.00 93.25 107 GLU A C 1
ATOM 828 O O . GLU A 1 107 ? 16.221 2.636 -4.865 1.00 93.25 107 GLU A O 1
ATOM 833 N N . VAL A 1 108 ? 17.162 0.948 -3.708 1.00 95.00 108 VAL A N 1
ATOM 834 C CA . VAL A 1 108 ? 15.942 0.442 -3.084 1.00 95.00 108 VAL A CA 1
ATOM 835 C C . VAL A 1 108 ? 15.892 0.971 -1.661 1.00 95.00 108 VAL A C 1
ATOM 837 O O . VAL A 1 108 ? 16.845 0.767 -0.914 1.00 95.00 108 VAL A O 1
ATOM 840 N N . LEU A 1 109 ? 14.807 1.649 -1.298 1.00 97.00 109 LEU A N 1
ATOM 841 C CA . LEU A 1 109 ? 14.502 2.074 0.065 1.00 97.00 109 LEU A CA 1
ATOM 842 C C . LEU A 1 109 ? 13.376 1.198 0.606 1.00 97.00 109 LEU A C 1
ATOM 844 O O . LEU A 1 109 ? 12.307 1.125 -0.004 1.00 97.00 109 LEU A O 1
ATOM 848 N N . VAL A 1 110 ? 13.614 0.595 1.765 1.00 97.75 110 VAL A N 1
ATOM 849 C CA . VAL A 1 110 ? 12.590 -0.053 2.580 1.00 97.75 110 VAL A CA 1
ATOM 850 C C . VAL A 1 110 ? 12.608 0.586 3.963 1.00 97.75 110 VAL A C 1
ATOM 852 O O . VAL A 1 110 ? 13.662 0.638 4.594 1.00 97.75 110 VAL A O 1
ATOM 855 N N . THR A 1 111 ? 11.458 1.045 4.442 1.00 98.12 111 THR A N 1
ATOM 856 C CA . THR A 1 111 ? 11.287 1.507 5.824 1.00 98.12 111 THR A CA 1
ATOM 857 C C . THR A 1 111 ? 10.420 0.503 6.560 1.00 98.12 111 THR A C 1
ATOM 859 O O . THR A 1 111 ? 9.332 0.156 6.098 1.00 98.12 111 THR A O 1
ATOM 862 N N . VAL A 1 112 ? 10.925 0.020 7.693 1.00 97.94 112 VAL A N 1
ATOM 863 C CA . VAL A 1 112 ? 10.236 -0.940 8.559 1.00 97.94 112 VAL A CA 1
ATOM 864 C C . VAL A 1 112 ? 10.013 -0.298 9.919 1.00 97.94 112 VAL A C 1
ATOM 866 O O . VAL A 1 112 ? 10.945 0.268 10.495 1.00 97.94 112 VAL A O 1
ATOM 869 N N . ALA A 1 113 ? 8.800 -0.414 10.448 1.00 97.44 113 ALA A N 1
ATOM 870 C CA . ALA A 1 113 ? 8.432 0.101 11.758 1.00 97.44 113 ALA A CA 1
ATOM 871 C C . ALA A 1 113 ? 7.969 -1.027 12.684 1.00 97.44 113 ALA A C 1
ATOM 873 O O . ALA A 1 113 ? 7.274 -1.954 12.277 1.00 97.44 113 ALA A O 1
ATOM 874 N N . ASN A 1 114 ? 8.343 -0.938 13.958 1.00 96.38 114 ASN A N 1
ATOM 875 C CA . ASN A 1 114 ? 7.794 -1.758 15.028 1.00 96.38 114 ASN A CA 1
ATOM 876 C C . ASN A 1 114 ? 6.833 -0.919 15.868 1.00 96.38 114 ASN A C 1
ATOM 878 O O . ASN A 1 114 ? 7.256 -0.128 16.707 1.00 96.38 114 ASN A O 1
ATOM 882 N N . PHE A 1 115 ? 5.534 -1.123 15.681 1.00 93.06 115 PHE A N 1
ATOM 883 C CA . PHE A 1 115 ? 4.480 -0.420 16.415 1.00 93.06 115 PHE A CA 1
ATOM 884 C C . PHE A 1 115 ? 4.205 -1.028 17.797 1.00 93.06 115 PHE A C 1
ATOM 886 O O . PHE A 1 115 ? 3.430 -0.482 18.590 1.00 93.06 115 PHE A O 1
ATOM 893 N N . SER A 1 116 ? 4.836 -2.160 18.110 1.00 92.00 116 SER A N 1
ATOM 894 C CA . SER A 1 116 ? 4.658 -2.846 19.381 1.00 92.00 116 SER A CA 1
ATOM 895 C C . SER A 1 116 ? 5.483 -2.219 20.514 1.00 92.00 116 SER A C 1
ATOM 897 O O . SER A 1 116 ? 6.404 -1.420 20.332 1.00 92.00 116 SER A O 1
ATOM 899 N N . ARG A 1 117 ? 5.142 -2.599 21.752 1.00 92.56 117 ARG A N 1
ATOM 900 C CA . ARG A 1 117 ? 5.825 -2.135 22.975 1.00 92.56 117 ARG A CA 1
ATOM 901 C C . ARG A 1 117 ? 7.035 -2.988 23.360 1.00 92.56 117 ARG A C 1
ATOM 903 O O . ARG A 1 117 ? 7.611 -2.768 24.425 1.00 92.56 117 ARG A O 1
ATOM 910 N N . GLN A 1 118 ? 7.383 -3.983 22.551 1.00 93.75 118 GLN A N 1
ATOM 911 C CA . GLN A 1 118 ? 8.495 -4.898 22.794 1.00 93.75 118 GLN A CA 1
ATOM 912 C C . GLN A 1 118 ? 9.447 -4.866 21.597 1.00 93.75 118 GLN A C 1
ATOM 914 O O . GLN A 1 118 ? 9.002 -4.590 20.486 1.00 93.75 118 GLN A O 1
ATOM 919 N N . PRO A 1 119 ? 10.752 -5.102 21.797 1.00 96.12 119 PRO A N 1
ATOM 920 C CA . PRO A 1 119 ? 11.648 -5.296 20.670 1.00 96.12 119 PRO A CA 1
ATOM 921 C C . PRO A 1 119 ? 11.277 -6.573 19.905 1.00 96.12 119 PRO A C 1
ATOM 923 O O . PRO A 1 119 ? 10.775 -7.528 20.504 1.00 96.12 119 PRO A O 1
ATOM 926 N N . ILE A 1 120 ? 11.568 -6.588 18.609 1.00 96.38 120 ILE A N 1
ATOM 927 C CA . ILE A 1 120 ? 11.362 -7.738 17.730 1.00 96.38 120 ILE A CA 1
ATOM 928 C C . ILE A 1 120 ? 12.664 -8.126 17.028 1.00 96.38 120 ILE A C 1
ATOM 930 O O . ILE A 1 120 ? 13.535 -7.281 16.806 1.00 96.38 120 ILE A O 1
ATOM 934 N N . GLU A 1 121 ? 12.763 -9.404 16.676 1.00 97.06 121 GLU A N 1
ATOM 935 C CA . GLU A 1 121 ? 13.770 -9.954 15.770 1.00 97.06 121 GLU A CA 1
ATOM 936 C C . GLU A 1 121 ? 13.010 -10.538 14.572 1.00 97.06 121 GLU A C 1
ATOM 938 O O . GLU A 1 121 ? 12.077 -11.319 14.768 1.00 97.06 121 GLU A O 1
ATOM 943 N N . ALA A 1 122 ? 13.359 -10.116 13.360 1.00 96.00 122 ALA A N 1
ATOM 944 C CA . ALA A 1 122 ? 12.666 -10.470 12.120 1.00 96.00 122 ALA A CA 1
ATOM 945 C C . ALA A 1 122 ? 13.657 -10.574 10.955 1.00 96.00 122 ALA A C 1
ATOM 947 O O . ALA A 1 122 ? 14.794 -10.109 11.066 1.00 96.00 122 ALA A O 1
ATOM 948 N N . HIS A 1 123 ? 13.228 -11.138 9.830 1.00 97.00 123 HIS A N 1
ATOM 949 C CA . HIS A 1 123 ? 13.986 -11.114 8.578 1.00 97.00 123 HIS A CA 1
ATOM 950 C C . HIS A 1 123 ? 13.282 -10.236 7.545 1.00 97.00 123 HIS A C 1
ATOM 952 O O . HIS A 1 123 ? 12.063 -10.264 7.435 1.00 97.00 123 HIS A O 1
ATOM 958 N N . LEU A 1 124 ? 14.042 -9.431 6.804 1.00 97.75 124 LEU A N 1
ATOM 959 C CA . LEU A 1 124 ? 13.521 -8.679 5.667 1.00 97.75 124 LEU A CA 1
ATOM 960 C C . LEU A 1 124 ? 13.979 -9.337 4.372 1.00 97.75 124 LEU A C 1
ATOM 962 O O . LEU A 1 124 ? 15.173 -9.335 4.069 1.00 97.75 124 LEU A O 1
ATOM 966 N N . GLU A 1 125 ? 13.023 -9.836 3.602 1.00 97.81 125 GLU A N 1
ATOM 967 C CA . GLU A 1 125 ? 13.249 -10.527 2.341 1.00 97.81 125 GLU A CA 1
ATOM 968 C C . GLU A 1 125 ? 12.748 -9.674 1.173 1.00 97.81 125 GLU A C 1
ATOM 970 O O . GLU A 1 125 ? 11.586 -9.285 1.128 1.00 97.81 125 GLU A O 1
ATOM 975 N N . LEU A 1 126 ? 13.612 -9.385 0.203 1.00 96.50 126 LEU A N 1
ATOM 976 C CA . LEU A 1 126 ? 13.262 -8.664 -1.021 1.00 96.50 126 LEU A CA 1
ATOM 977 C C . LEU A 1 126 ? 13.337 -9.615 -2.211 1.00 96.50 126 LEU A C 1
ATOM 979 O O . LEU A 1 126 ? 14.396 -10.169 -2.519 1.00 96.50 126 LEU A O 1
ATOM 983 N N . PHE A 1 127 ? 12.232 -9.716 -2.937 1.00 95.81 127 PHE A N 1
ATOM 984 C CA . PHE A 1 127 ? 12.110 -10.463 -4.175 1.00 95.81 127 PHE A CA 1
ATOM 985 C C . PHE A 1 127 ? 11.934 -9.514 -5.360 1.00 95.81 127 PHE A C 1
ATOM 987 O O . PHE A 1 127 ? 11.162 -8.558 -5.305 1.00 95.81 127 PHE A O 1
ATOM 994 N N . ILE A 1 128 ? 12.616 -9.801 -6.466 1.00 92.88 128 ILE A N 1
ATOM 995 C CA . ILE A 1 128 ? 12.405 -9.134 -7.758 1.00 92.88 128 ILE A CA 1
ATOM 996 C C . ILE A 1 128 ? 12.114 -10.213 -8.792 1.00 92.88 128 ILE A C 1
ATOM 998 O O . ILE A 1 128 ? 12.907 -11.142 -8.964 1.00 92.88 128 ILE A O 1
ATOM 1002 N N . ASP A 1 129 ? 10.951 -10.114 -9.439 1.00 89.19 129 ASP A N 1
ATOM 1003 C CA . ASP A 1 129 ? 10.452 -11.109 -10.396 1.00 89.19 129 ASP A CA 1
ATOM 1004 C C . ASP A 1 129 ? 10.600 -12.557 -9.876 1.00 89.19 129 ASP A C 1
ATOM 1006 O O . ASP A 1 129 ? 11.096 -13.442 -10.571 1.00 89.19 129 ASP A O 1
ATOM 1010 N N . GLN A 1 130 ? 10.174 -12.785 -8.624 1.00 90.44 130 GLN A N 1
ATOM 1011 C CA . GLN A 1 130 ? 10.206 -14.071 -7.897 1.00 90.44 130 GLN A CA 1
ATOM 1012 C C . GLN A 1 130 ? 11.600 -14.578 -7.487 1.00 90.44 130 GLN A C 1
ATOM 1014 O O . GLN A 1 130 ? 11.708 -15.651 -6.894 1.00 90.44 130 GLN A O 1
ATOM 1019 N N . ASN A 1 131 ? 12.668 -13.823 -7.744 1.00 91.94 131 ASN A N 1
ATOM 1020 C CA . ASN A 1 131 ? 14.008 -14.170 -7.279 1.00 91.94 131 ASN A CA 1
ATOM 1021 C C . ASN A 1 131 ? 14.307 -13.454 -5.966 1.00 91.94 131 ASN A C 1
ATOM 1023 O O . ASN A 1 131 ? 14.181 -12.233 -5.907 1.00 91.94 131 ASN A O 1
ATOM 1027 N N . LEU A 1 132 ? 14.747 -14.194 -4.945 1.00 94.44 132 LEU A N 1
ATOM 1028 C CA . LEU A 1 132 ? 15.247 -13.608 -3.703 1.00 94.44 132 LEU A CA 1
ATOM 1029 C C . LEU A 1 132 ? 16.536 -12.835 -4.003 1.00 94.44 132 LEU A C 1
ATOM 1031 O O . LEU A 1 132 ? 17.556 -13.418 -4.373 1.00 94.44 132 LEU A O 1
ATOM 1035 N N . ILE A 1 133 ? 16.472 -11.517 -3.867 1.00 93.31 133 ILE A N 1
ATOM 1036 C CA . ILE A 1 133 ? 17.598 -10.609 -4.098 1.00 93.31 133 ILE A CA 1
ATOM 1037 C C . ILE A 1 133 ? 18.355 -10.363 -2.800 1.00 93.31 133 ILE A C 1
ATOM 1039 O O . ILE A 1 133 ? 19.573 -10.177 -2.815 1.00 93.31 133 ILE A O 1
ATOM 1043 N N . PHE A 1 134 ? 17.632 -10.344 -1.684 1.00 89.00 134 PHE A N 1
ATOM 1044 C CA . PHE A 1 134 ? 18.167 -9.931 -0.403 1.00 89.00 134 PHE A CA 1
ATOM 1045 C C . PHE A 1 134 ? 17.356 -10.538 0.747 1.00 89.00 134 PHE A C 1
ATOM 1047 O O . PHE A 1 134 ? 16.136 -10.597 0.665 1.00 89.00 134 PHE A O 1
ATOM 1054 N N . ASP A 1 135 ? 18.058 -10.966 1.795 1.00 95.88 135 ASP A N 1
ATOM 1055 C CA . ASP A 1 135 ? 17.530 -11.462 3.070 1.00 95.88 135 ASP A CA 1
ATOM 1056 C C . ASP A 1 135 ? 18.455 -10.932 4.176 1.00 95.88 135 ASP A C 1
ATOM 1058 O O . ASP A 1 135 ? 19.671 -11.169 4.149 1.00 95.88 135 ASP A O 1
ATOM 1062 N N . GLN A 1 136 ? 17.906 -10.158 5.112 1.00 95.06 136 GLN A N 1
ATOM 1063 C CA . GLN A 1 136 ? 18.660 -9.596 6.228 1.00 95.06 136 GLN A CA 1
ATOM 1064 C C . GLN A 1 136 ? 17.880 -9.672 7.536 1.00 95.06 136 GLN A C 1
ATOM 1066 O O . GLN A 1 136 ? 16.773 -9.150 7.650 1.00 95.06 136 GLN A O 1
ATOM 1071 N N . ALA A 1 137 ? 18.540 -10.197 8.569 1.00 96.62 137 ALA A N 1
ATOM 1072 C CA . ALA A 1 137 ? 18.053 -10.130 9.939 1.00 96.62 137 ALA A CA 1
ATOM 1073 C C . ALA A 1 137 ? 18.008 -8.680 10.457 1.00 96.62 137 ALA A C 1
ATOM 1075 O O . ALA A 1 137 ? 18.960 -7.901 10.310 1.00 96.62 137 ALA A O 1
ATOM 1076 N N . LEU A 1 138 ? 16.913 -8.337 11.125 1.00 96.19 138 LEU A N 1
ATOM 1077 C CA . LEU A 1 138 ? 16.637 -7.041 11.722 1.00 96.19 138 LEU A CA 1
ATOM 1078 C C . LEU A 1 138 ? 16.236 -7.216 13.181 1.00 96.19 138 LEU A C 1
ATOM 1080 O O . LEU A 1 138 ? 15.320 -7.963 13.501 1.00 96.19 138 LEU A O 1
ATOM 1084 N N . ASN A 1 139 ? 16.867 -6.431 14.051 1.00 97.25 139 ASN A N 1
ATOM 1085 C CA . ASN A 1 139 ? 16.407 -6.242 15.423 1.00 97.25 139 ASN A CA 1
ATOM 1086 C C . ASN A 1 139 ? 15.860 -4.827 15.550 1.00 97.25 139 ASN A C 1
ATOM 1088 O O . ASN A 1 139 ? 16.635 -3.883 15.376 1.00 97.25 139 ASN A O 1
ATOM 1092 N N . LEU A 1 140 ? 14.568 -4.676 15.829 1.00 97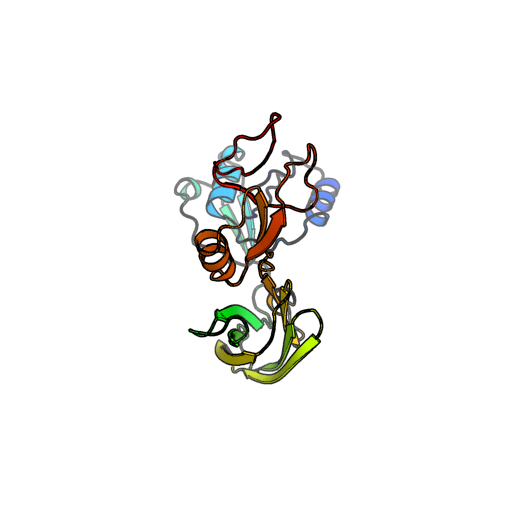.62 140 LEU A N 1
ATOM 1093 C CA . LEU A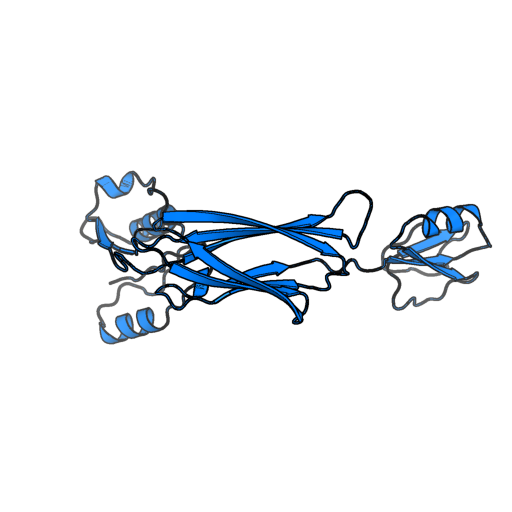 1 140 ? 13.907 -3.379 16.000 1.00 97.62 140 LEU A CA 1
ATOM 1094 C C . LEU A 1 140 ? 13.458 -3.230 17.451 1.00 97.62 140 LEU A C 1
ATOM 1096 O O . LEU A 1 140 ? 12.753 -4.081 17.986 1.00 97.62 140 LEU A O 1
ATOM 1100 N N . GLY A 1 141 ? 13.858 -2.143 18.101 1.00 97.88 141 GLY A N 1
ATOM 1101 C CA . GLY A 1 141 ? 13.357 -1.746 19.408 1.00 97.88 141 GLY A CA 1
ATOM 1102 C C . GLY A 1 141 ? 11.853 -1.464 19.394 1.00 97.88 141 GLY A C 1
ATOM 1103 O O . GLY A 1 141 ? 11.232 -1.326 18.343 1.00 97.88 141 GLY A O 1
ATOM 1104 N N . ALA A 1 142 ? 11.257 -1.363 20.581 1.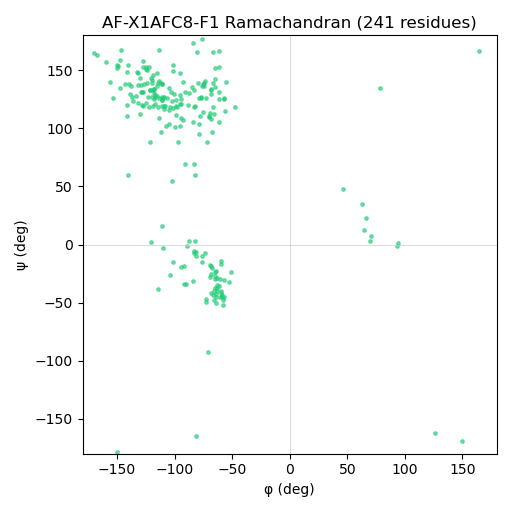00 96.00 142 ALA A N 1
ATOM 1105 C CA . ALA A 1 142 ? 9.857 -0.973 20.727 1.00 96.00 142 ALA A CA 1
ATOM 1106 C C . ALA A 1 142 ? 9.622 0.440 20.166 1.00 96.00 142 ALA A C 1
ATOM 1108 O O . ALA A 1 142 ? 10.292 1.381 20.600 1.00 96.00 142 ALA A O 1
ATOM 1109 N N . GLY A 1 143 ? 8.673 0.597 19.242 1.00 94.69 143 GLY A N 1
ATOM 1110 C CA . GLY A 1 143 ? 8.420 1.879 18.578 1.00 94.69 143 GLY A CA 1
ATOM 1111 C C . GLY A 1 143 ? 9.516 2.316 17.598 1.00 94.69 143 GLY A C 1
ATOM 1112 O O . GLY A 1 143 ? 9.489 3.466 17.167 1.00 94.69 143 GLY A O 1
ATOM 1113 N N . GLU A 1 144 ? 10.516 1.472 17.308 1.00 97.62 144 GLU A N 1
ATOM 1114 C CA . GLU A 1 144 ? 11.608 1.829 16.398 1.00 97.62 144 GLU A CA 1
ATOM 1115 C C . GLU A 1 144 ? 11.138 1.788 14.942 1.00 97.62 144 GLU A C 1
ATOM 1117 O O . GLU A 1 144 ? 10.465 0.849 14.520 1.00 97.62 144 GLU A O 1
ATOM 1122 N N . GLU A 1 145 ? 11.566 2.783 14.173 1.00 97.88 145 GLU A N 1
ATOM 1123 C CA . GLU A 1 145 ? 11.494 2.804 12.717 1.00 97.88 145 GLU A CA 1
ATOM 1124 C C . GLU A 1 145 ? 12.917 2.791 12.153 1.00 97.88 145 GLU A C 1
ATOM 1126 O O . GLU A 1 145 ? 13.814 3.453 12.691 1.00 97.88 145 GLU A O 1
ATOM 1131 N N . ARG A 1 146 ? 13.139 2.019 11.087 1.00 97.94 146 ARG A N 1
ATOM 1132 C CA . ARG A 1 146 ? 14.448 1.888 10.452 1.00 97.94 146 ARG A CA 1
ATOM 1133 C C . ARG A 1 146 ? 14.343 1.929 8.936 1.00 97.94 146 ARG A C 1
ATOM 1135 O O . ARG A 1 146 ? 13.667 1.100 8.331 1.00 97.94 146 ARG A O 1
ATOM 1142 N N . ASP A 1 147 ? 15.133 2.825 8.355 1.00 97.75 147 ASP A N 1
ATOM 1143 C CA . ASP A 1 147 ? 15.385 2.881 6.921 1.00 97.75 147 ASP A CA 1
ATOM 1144 C C . ASP A 1 147 ? 16.509 1.928 6.525 1.00 97.75 147 ASP A C 1
ATOM 1146 O O . ASP A 1 147 ? 17.578 1.871 7.145 1.00 97.75 147 ASP A O 1
ATOM 1150 N N . LEU A 1 148 ? 16.276 1.212 5.438 1.00 96.50 148 LEU A N 1
ATOM 1151 C CA . LEU A 1 148 ? 17.195 0.268 4.839 1.00 96.50 148 LEU A CA 1
ATOM 1152 C C . LEU A 1 148 ? 17.341 0.621 3.359 1.00 96.50 148 LEU A C 1
ATOM 1154 O O . LEU A 1 148 ? 16.363 0.631 2.613 1.00 96.50 148 LEU A O 1
ATOM 1158 N N . ILE A 1 149 ? 18.566 0.954 2.946 1.00 95.19 149 ILE A N 1
ATOM 1159 C CA . ILE A 1 149 ? 18.871 1.381 1.578 1.00 95.19 149 ILE A CA 1
ATOM 1160 C C . ILE A 1 149 ? 19.870 0.414 0.958 1.00 95.19 149 ILE A C 1
ATOM 1162 O O . ILE A 1 149 ? 20.955 0.204 1.505 1.00 95.19 149 ILE A O 1
ATOM 1166 N N . PHE A 1 150 ? 19.530 -0.119 -0.215 1.00 91.06 150 PHE A N 1
ATOM 1167 C CA . PHE A 1 150 ? 20.348 -1.104 -0.916 1.00 91.06 150 PHE A CA 1
ATOM 1168 C C . PHE A 1 150 ? 20.541 -0.731 -2.386 1.00 91.06 150 PHE A C 1
ATOM 1170 O O . PHE A 1 150 ? 19.579 -0.350 -3.054 1.00 91.06 150 PHE A O 1
ATOM 1177 N N . PRO A 1 151 ? 21.759 -0.865 -2.933 1.00 92.31 151 PRO A N 1
ATOM 1178 C CA . PRO A 1 151 ? 21.959 -0.777 -4.368 1.00 92.31 151 PRO A CA 1
ATOM 1179 C C . PRO A 1 151 ? 21.484 -2.070 -5.042 1.00 92.31 151 PRO A C 1
ATOM 1181 O O . PRO A 1 151 ? 21.818 -3.171 -4.608 1.00 92.31 151 PRO A O 1
ATOM 1184 N N . TYR A 1 152 ? 20.768 -1.936 -6.151 1.00 91.50 152 TYR A N 1
ATOM 1185 C CA . TYR A 1 152 ? 20.393 -3.034 -7.032 1.00 91.50 152 TYR A CA 1
ATOM 1186 C C . TYR A 1 152 ? 20.880 -2.745 -8.454 1.00 91.50 152 TYR A C 1
ATOM 1188 O O . TYR A 1 152 ? 20.842 -1.609 -8.930 1.00 91.50 152 TYR A O 1
ATOM 1196 N N . SER A 1 153 ? 21.391 -3.774 -9.128 1.00 90.38 153 SER A N 1
ATOM 1197 C CA . SER A 1 153 ? 21.808 -3.707 -10.529 1.00 90.38 153 SER A CA 1
ATOM 1198 C C . SER A 1 153 ? 21.195 -4.872 -11.290 1.00 90.38 153 SER A C 1
ATOM 1200 O O . SER A 1 153 ? 21.549 -6.023 -11.047 1.00 90.38 153 SER A O 1
ATOM 1202 N N . GLY A 1 154 ? 20.274 -4.566 -12.191 1.00 86.00 154 GLY A N 1
ATOM 1203 C CA . GLY A 1 154 ? 19.533 -5.540 -12.970 1.00 86.00 154 GLY A CA 1
ATOM 1204 C C . GLY A 1 154 ? 18.307 -4.920 -13.626 1.00 86.00 154 GLY A C 1
ATOM 1205 O O . GLY A 1 154 ? 17.880 -3.811 -13.298 1.00 86.00 154 GLY A O 1
ATOM 1206 N N . ILE A 1 155 ? 17.741 -5.658 -14.573 1.00 81.06 155 ILE A N 1
ATOM 1207 C CA . ILE A 1 155 ? 16.456 -5.316 -15.173 1.00 81.06 155 ILE A CA 1
ATOM 1208 C C . ILE A 1 155 ? 15.369 -5.758 -14.200 1.00 81.06 155 ILE A C 1
ATOM 1210 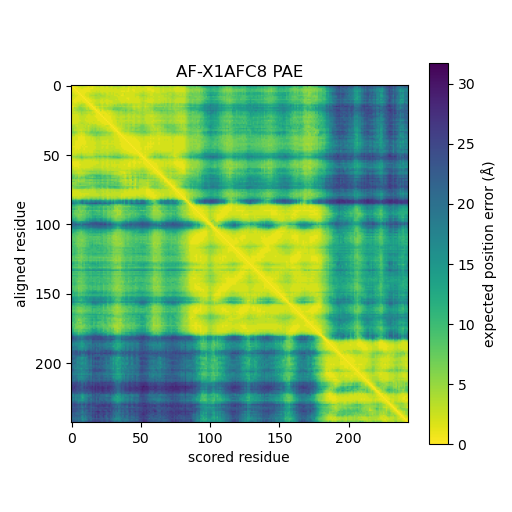O O . ILE A 1 155 ? 15.331 -6.920 -13.807 1.00 81.06 155 ILE A O 1
ATOM 1214 N N . ILE A 1 156 ? 14.488 -4.827 -13.843 1.00 83.69 156 ILE A N 1
ATOM 1215 C CA . ILE A 1 156 ? 13.264 -5.128 -13.109 1.00 83.69 156 ILE A CA 1
ATOM 1216 C C . ILE A 1 156 ? 12.156 -5.304 -14.142 1.00 83.69 156 ILE A C 1
ATOM 1218 O O . ILE A 1 156 ? 11.910 -4.395 -14.938 1.00 83.69 156 ILE A O 1
ATOM 1222 N N . GLY A 1 157 ? 11.537 -6.478 -14.159 1.00 80.44 157 GLY A N 1
ATOM 1223 C CA . GLY A 1 157 ? 10.453 -6.820 -15.063 1.00 80.44 157 GLY A CA 1
ATOM 1224 C C . GLY A 1 157 ? 9.173 -6.082 -14.699 1.00 80.44 157 GLY A C 1
ATOM 1225 O O . GLY A 1 157 ? 8.925 -4.973 -15.175 1.00 80.44 157 GLY A O 1
ATOM 1226 N N . GLU A 1 158 ? 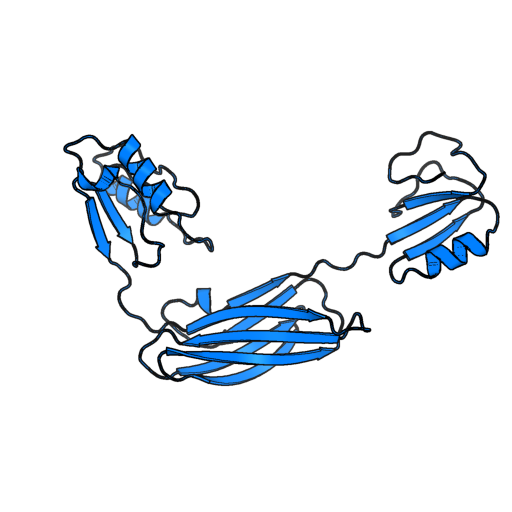8.337 -6.719 -13.883 1.00 84.56 158 GLU A N 1
ATOM 1227 C CA . GLU A 1 158 ? 6.991 -6.213 -13.582 1.00 84.56 158 GLU A CA 1
ATOM 1228 C C . GLU A 1 158 ? 6.823 -5.806 -12.126 1.00 84.56 158 GLU A C 1
ATOM 1230 O O . GLU A 1 158 ? 6.144 -4.816 -11.844 1.00 84.56 158 GLU A O 1
ATOM 1235 N N . ARG A 1 159 ? 7.415 -6.549 -11.185 1.00 91.38 159 ARG A N 1
ATOM 1236 C CA . ARG A 1 159 ? 7.221 -6.260 -9.764 1.00 91.38 159 ARG A CA 1
ATOM 1237 C C . ARG A 1 159 ? 8.404 -6.637 -8.894 1.00 91.38 159 ARG A C 1
ATOM 1239 O O . ARG A 1 159 ? 9.121 -7.604 -9.153 1.00 91.38 159 ARG A O 1
ATOM 1246 N N . ALA A 1 160 ? 8.516 -5.897 -7.806 1.00 94.69 160 ALA A N 1
ATOM 1247 C CA . ALA A 1 160 ? 9.272 -6.277 -6.634 1.00 94.69 160 ALA A CA 1
ATOM 1248 C C . ALA A 1 160 ? 8.318 -6.448 -5.447 1.00 94.69 160 ALA A C 1
ATOM 1250 O O . ALA A 1 160 ? 7.307 -5.748 -5.351 1.00 94.69 160 ALA A O 1
ATOM 1251 N N . GLU A 1 161 ? 8.654 -7.374 -4.563 1.00 96.56 161 GLU A N 1
ATOM 1252 C CA . GLU A 1 161 ? 7.905 -7.729 -3.357 1.00 96.56 161 GLU A CA 1
ATOM 1253 C C . GLU A 1 161 ? 8.881 -7.707 -2.187 1.00 96.56 161 GLU A C 1
ATOM 1255 O O . GLU A 1 161 ? 10.012 -8.172 -2.326 1.00 96.56 161 GLU A O 1
ATOM 1260 N N . VAL A 1 162 ? 8.476 -7.154 -1.051 1.00 97.31 162 VAL A N 1
ATOM 1261 C CA . VAL A 1 162 ? 9.276 -7.187 0.171 1.00 97.31 162 VAL A CA 1
ATOM 1262 C C . VAL A 1 162 ? 8.438 -7.724 1.320 1.00 97.31 162 VAL A C 1
ATOM 1264 O O . VAL A 1 162 ? 7.315 -7.270 1.532 1.00 97.31 162 VAL A O 1
ATOM 1267 N N . PHE A 1 163 ? 8.996 -8.688 2.042 1.00 97.62 163 PHE A N 1
ATOM 1268 C CA . PHE A 1 163 ? 8.365 -9.378 3.156 1.00 97.62 163 PHE A CA 1
ATOM 1269 C C . PHE A 1 163 ? 9.162 -9.132 4.428 1.00 97.62 163 PHE A C 1
ATOM 1271 O O . PHE A 1 163 ? 10.387 -9.252 4.438 1.00 97.62 163 PHE A O 1
ATOM 1278 N N . LEU A 1 164 ? 8.460 -8.811 5.505 1.00 97.56 164 LEU A N 1
ATOM 1279 C CA . LEU A 1 164 ? 8.978 -8.880 6.858 1.00 97.56 164 LEU A CA 1
ATOM 1280 C C . LEU A 1 164 ? 8.553 -10.232 7.439 1.00 97.56 164 LEU A C 1
ATOM 1282 O O . LEU A 1 164 ? 7.402 -10.403 7.825 1.00 97.56 164 LEU A O 1
ATOM 1286 N N . ASP A 1 165 ? 9.462 -11.202 7.481 1.00 96.00 165 ASP A N 1
ATOM 1287 C CA . ASP A 1 165 ? 9.214 -12.509 8.093 1.00 96.00 165 ASP A CA 1
ATOM 1288 C C . ASP A 1 165 ? 9.159 -12.358 9.620 1.00 96.00 165 ASP A C 1
ATOM 1290 O O . ASP A 1 165 ? 10.170 -12.395 10.334 1.00 96.00 165 ASP A O 1
ATOM 1294 N N . TYR A 1 166 ? 7.950 -12.074 10.096 1.00 93.69 166 TYR A N 1
ATOM 1295 C CA . TYR A 1 166 ? 7.591 -11.902 11.491 1.00 93.69 166 TYR A CA 1
ATOM 1296 C C . TYR A 1 166 ? 6.106 -12.236 11.678 1.00 93.69 166 TYR A C 1
ATOM 1298 O O . TYR A 1 166 ? 5.243 -11.685 11.004 1.00 93.69 166 TYR A O 1
ATOM 1306 N N . ASP A 1 167 ? 5.813 -13.148 12.604 1.00 92.25 167 ASP A N 1
ATOM 1307 C CA . ASP A 1 167 ? 4.443 -13.519 12.973 1.00 92.25 167 ASP A CA 1
ATOM 1308 C C . ASP A 1 167 ? 3.888 -12.505 13.983 1.00 92.25 167 ASP A C 1
ATOM 1310 O O . ASP A 1 167 ? 4.455 -12.317 15.074 1.00 92.25 167 ASP A O 1
ATOM 1314 N N . ASP A 1 168 ? 2.809 -11.820 13.618 1.00 91.19 168 ASP A N 1
ATOM 1315 C CA . ASP A 1 168 ? 2.203 -10.762 14.414 1.00 91.19 168 ASP A CA 1
ATOM 1316 C C . ASP A 1 168 ? 0.687 -10.647 14.199 1.00 91.19 168 ASP A C 1
ATOM 1318 O O . ASP A 1 168 ? 0.065 -11.454 13.513 1.00 91.19 168 ASP A O 1
ATOM 1322 N N . ASP A 1 169 ? 0.057 -9.683 14.869 1.00 89.38 169 ASP A N 1
ATOM 1323 C CA . ASP A 1 169 ? -1.401 -9.569 14.864 1.00 89.38 169 ASP A CA 1
ATOM 1324 C C . ASP A 1 169 ? -1.948 -8.976 13.545 1.00 89.38 169 ASP A C 1
ATOM 1326 O O . ASP A 1 169 ? -3.168 -8.972 13.347 1.00 89.38 169 ASP A O 1
ATOM 1330 N N . LEU A 1 170 ? -1.080 -8.462 12.659 1.00 87.38 170 LEU A N 1
ATOM 1331 C CA . LEU A 1 170 ? -1.427 -7.751 11.426 1.00 87.38 170 LEU A CA 1
ATOM 1332 C C . LEU A 1 170 ? -0.481 -8.126 10.268 1.00 87.38 170 LEU A C 1
ATOM 1334 O O . LEU A 1 170 ? 0.107 -7.264 9.624 1.00 87.38 170 LEU A O 1
ATOM 1338 N N . GLU A 1 171 ? -0.449 -9.415 9.912 1.00 89.12 171 GLU A N 1
ATOM 1339 C CA . GLU A 1 171 ? 0.401 -9.965 8.834 1.00 89.12 171 GLU A CA 1
ATOM 1340 C C . GLU A 1 171 ? 0.307 -9.223 7.483 1.00 89.12 171 GLU A C 1
ATOM 1342 O O . GLU A 1 171 ? 1.217 -9.294 6.659 1.00 89.12 171 GLU A O 1
ATOM 1347 N N . VAL A 1 172 ? -0.800 -8.521 7.225 1.00 88.38 172 VAL A N 1
ATOM 1348 C CA . VAL A 1 172 ? -0.986 -7.723 6.004 1.00 88.38 172 VAL A CA 1
ATOM 1349 C C . VAL A 1 172 ? -0.010 -6.547 5.905 1.00 88.38 172 VAL A C 1
ATOM 1351 O O . VAL A 1 172 ? 0.377 -6.196 4.793 1.00 88.38 172 VAL A O 1
ATOM 1354 N N . ASP A 1 173 ? 0.435 -5.992 7.035 1.00 91.62 173 ASP A N 1
ATOM 1355 C CA . ASP A 1 173 ? 1.402 -4.888 7.090 1.00 91.62 173 ASP A CA 1
ATOM 1356 C C . ASP A 1 173 ? 2.840 -5.380 6.818 1.00 91.62 173 ASP A C 1
ATOM 1358 O O . ASP A 1 173 ? 3.735 -4.589 6.498 1.00 91.62 173 ASP A O 1
ATOM 1362 N N . ASN A 1 174 ? 3.068 -6.696 6.884 1.00 95.81 174 ASN A N 1
ATOM 1363 C CA . ASN A 1 174 ? 4.374 -7.328 6.695 1.00 95.81 174 ASN A CA 1
ATOM 1364 C C . ASN A 1 174 ? 4.745 -7.545 5.224 1.00 95.81 174 ASN A C 1
ATOM 1366 O O . ASN A 1 174 ? 5.800 -8.111 4.941 1.00 95.81 174 ASN A O 1
ATOM 1370 N N . HIS A 1 175 ? 3.917 -7.105 4.274 1.00 96.00 175 HIS A N 1
ATOM 1371 C CA . HIS A 1 175 ? 4.167 -7.297 2.849 1.00 96.00 175 HIS A CA 1
ATOM 1372 C C . HIS A 1 175 ? 3.883 -6.023 2.046 1.00 96.00 175 HIS A C 1
ATOM 1374 O O . HIS A 1 175 ? 2.767 -5.514 2.042 1.00 96.00 175 HIS A O 1
ATOM 1380 N N . ALA A 1 176 ? 4.880 -5.543 1.297 1.00 95.38 176 ALA A N 1
ATOM 1381 C CA . ALA A 1 176 ? 4.722 -4.427 0.369 1.00 95.38 176 ALA A CA 1
ATOM 1382 C C . ALA A 1 176 ? 5.156 -4.780 -1.061 1.00 95.38 176 ALA A C 1
ATOM 1384 O O . ALA A 1 176 ? 6.068 -5.573 -1.292 1.00 95.38 176 ALA A O 1
ATOM 1385 N N . TYR A 1 177 ? 4.529 -4.115 -2.035 1.00 94.19 177 TYR A N 1
ATOM 1386 C CA . TYR A 1 177 ? 4.766 -4.317 -3.464 1.00 94.19 177 TYR A CA 1
ATOM 1387 C C . TYR A 1 177 ? 5.229 -3.021 -4.128 1.00 94.19 177 TYR A C 1
ATOM 1389 O O . TYR A 1 177 ? 4.711 -1.940 -3.847 1.00 94.19 177 TYR A O 1
ATOM 1397 N N . ALA A 1 178 ? 6.141 -3.139 -5.088 1.00 91.88 178 ALA A N 1
ATOM 1398 C CA . ALA A 1 178 ? 6.476 -2.079 -6.029 1.00 91.88 178 ALA A CA 1
ATOM 1399 C C . ALA A 1 178 ? 6.244 -2.597 -7.449 1.00 91.88 178 ALA A C 1
ATOM 1401 O O . ALA A 1 178 ? 6.872 -3.564 -7.878 1.00 91.88 178 ALA A O 1
ATOM 1402 N N . VAL A 1 179 ? 5.327 -1.962 -8.179 1.00 89.00 179 VAL A N 1
ATOM 1403 C CA . VAL A 1 179 ? 4.989 -2.352 -9.553 1.00 89.00 179 VAL A CA 1
ATOM 1404 C C . VAL A 1 179 ? 5.696 -1.430 -10.532 1.00 89.00 179 VAL A C 1
ATOM 1406 O O . VAL A 1 179 ? 5.598 -0.204 -10.448 1.00 89.00 179 VAL A O 1
ATOM 1409 N N . PHE A 1 180 ? 6.381 -2.032 -11.494 1.00 84.19 180 PHE A N 1
ATOM 1410 C CA . PHE A 1 180 ? 7.115 -1.341 -12.535 1.00 84.19 180 PHE A CA 1
ATOM 1411 C C . PHE A 1 180 ? 6.331 -1.432 -13.827 1.00 84.19 180 PHE A C 1
ATOM 1413 O O . PHE A 1 180 ? 5.838 -2.483 -14.232 1.00 84.19 180 PHE A O 1
ATOM 1420 N N . SER A 1 181 ? 6.228 -0.301 -14.515 1.00 69.88 181 SER A N 1
ATOM 1421 C CA . SER A 1 181 ? 5.817 -0.350 -15.908 1.00 69.88 181 SER A CA 1
ATOM 1422 C C . SER A 1 181 ? 6.966 -0.964 -16.692 1.00 69.88 181 SER A C 1
ATOM 1424 O O . SER A 1 181 ? 8.001 -0.314 -16.845 1.00 69.88 181 SER A O 1
ATOM 1426 N N . THR A 1 182 ? 6.782 -2.182 -17.207 1.00 62.16 182 THR A N 1
ATOM 1427 C CA . THR A 1 182 ? 7.676 -2.735 -18.229 1.00 62.16 182 THR A CA 1
ATOM 1428 C C . THR A 1 182 ? 7.870 -1.667 -19.293 1.00 62.16 182 THR A C 1
ATOM 1430 O O . THR A 1 182 ? 6.895 -1.216 -19.911 1.00 62.16 182 THR A O 1
ATOM 1433 N N . ILE A 1 183 ? 9.108 -1.218 -19.472 1.00 61.72 183 ILE A N 1
ATOM 1434 C CA . ILE A 1 183 ? 9.443 -0.263 -20.517 1.00 61.72 183 ILE A CA 1
ATOM 1435 C C . ILE A 1 183 ? 9.252 -1.004 -21.839 1.00 61.72 183 ILE A C 1
ATOM 1437 O O . ILE A 1 183 ? 10.118 -1.761 -22.263 1.00 61.72 183 ILE A O 1
ATOM 1441 N N . LYS A 1 184 ? 8.089 -0.830 -22.470 1.00 69.31 184 LYS A N 1
ATOM 1442 C CA . LYS A 1 184 ? 7.833 -1.413 -23.785 1.00 69.31 184 LYS A CA 1
ATOM 1443 C C . LYS A 1 184 ? 8.724 -0.718 -24.809 1.00 69.31 184 LYS A C 1
ATOM 1445 O O . LYS A 1 184 ? 8.763 0.514 -24.863 1.00 69.31 184 LYS A O 1
ATOM 1450 N N . GLU A 1 185 ? 9.433 -1.513 -25.602 1.00 83.94 185 GLU A N 1
ATOM 1451 C CA . GLU A 1 185 ? 10.037 -1.037 -26.843 1.00 83.94 185 GLU A CA 1
ATOM 1452 C C . GLU A 1 185 ? 8.949 -0.417 -27.723 1.00 83.94 185 GLU A C 1
ATOM 1454 O O . GLU A 1 185 ? 7.835 -0.934 -27.797 1.00 83.94 185 GLU A O 1
ATOM 1459 N N . ILE A 1 186 ? 9.278 0.689 -28.384 1.00 89.00 186 ILE A N 1
ATOM 1460 C CA . ILE A 1 186 ? 8.410 1.352 -29.350 1.00 89.00 186 ILE A CA 1
ATOM 1461 C C . ILE A 1 186 ? 8.798 0.819 -30.723 1.00 89.00 186 ILE A C 1
ATOM 1463 O O . ILE A 1 186 ? 9.867 1.133 -31.252 1.00 89.00 186 ILE A O 1
ATOM 1467 N N . GLN A 1 187 ? 7.927 0.004 -31.302 1.00 91.81 187 GLN A N 1
ATOM 1468 C CA . GLN A 1 187 ? 8.122 -0.584 -32.618 1.00 91.81 187 GLN A CA 1
ATOM 1469 C C . GLN A 1 187 ? 7.779 0.455 -33.692 1.00 91.81 187 GLN A C 1
ATOM 1471 O O . GLN A 1 187 ? 6.605 0.720 -33.963 1.00 91.81 187 GLN A O 1
ATOM 1476 N N . VAL A 1 188 ? 8.797 1.049 -34.315 1.00 93.31 188 VAL A N 1
ATOM 1477 C CA . VAL A 1 188 ? 8.633 2.096 -35.334 1.00 93.31 188 VAL A CA 1
ATOM 1478 C C . VAL A 1 188 ? 8.867 1.511 -36.723 1.00 93.31 188 VAL A C 1
ATOM 1480 O O . VAL A 1 188 ? 9.870 0.840 -36.963 1.00 93.31 188 VAL A O 1
ATOM 1483 N N . LEU A 1 189 ? 7.953 1.776 -37.656 1.00 92.00 189 LEU A N 1
ATOM 1484 C CA . LEU A 1 189 ? 8.138 1.477 -39.074 1.00 92.00 189 LEU A CA 1
ATOM 1485 C C . LEU A 1 189 ? 8.335 2.772 -39.866 1.00 92.00 189 LEU A C 1
ATOM 1487 O O . LEU A 1 189 ? 7.440 3.613 -39.902 1.00 92.00 189 LEU A O 1
ATOM 1491 N N . LEU A 1 190 ? 9.487 2.903 -40.521 1.00 92.19 190 LEU A N 1
ATOM 1492 C CA . LEU A 1 190 ? 9.786 3.972 -41.470 1.00 92.19 190 LEU A CA 1
ATOM 1493 C C . LEU A 1 190 ? 9.505 3.489 -42.898 1.00 92.19 190 LEU A C 1
ATOM 1495 O O . LEU A 1 190 ? 10.094 2.506 -43.351 1.00 92.19 190 LEU A O 1
ATOM 1499 N N . VAL A 1 191 ? 8.605 4.180 -43.593 1.00 90.81 191 VAL A N 1
ATOM 1500 C CA . VAL A 1 191 ? 8.193 3.894 -44.970 1.00 90.81 191 VAL A CA 1
ATOM 1501 C C . VAL A 1 191 ? 8.691 5.007 -45.886 1.00 90.81 191 VAL A C 1
ATOM 1503 O O . VAL A 1 191 ? 8.307 6.163 -45.718 1.00 90.81 191 VAL A O 1
ATOM 1506 N N . GLY A 1 192 ? 9.535 4.673 -46.857 1.00 88.31 192 GLY A N 1
ATOM 1507 C CA . GLY A 1 192 ? 10.073 5.640 -47.814 1.00 88.31 192 GLY A CA 1
ATOM 1508 C C . GLY A 1 192 ? 11.465 5.273 -48.318 1.00 88.31 192 GLY A C 1
ATOM 1509 O O . GLY A 1 192 ? 11.961 4.164 -48.103 1.00 88.31 192 GLY A O 1
ATOM 1510 N N . GLU A 1 193 ? 12.105 6.211 -49.013 1.00 87.81 193 GLU A N 1
ATOM 1511 C CA . GLU A 1 193 ? 13.502 6.055 -49.432 1.00 87.81 193 GLU A CA 1
ATOM 1512 C C . GLU A 1 193 ? 14.466 6.048 -48.233 1.00 87.81 193 GLU A C 1
ATOM 1514 O O . GLU A 1 193 ? 14.100 6.387 -47.106 1.00 87.81 193 GLU A O 1
ATOM 1519 N N . ASP A 1 194 ? 15.716 5.625 -48.458 1.00 85.75 194 ASP A N 1
ATOM 1520 C CA . ASP A 1 194 ? 16.689 5.560 -47.365 1.00 85.75 194 ASP A CA 1
ATOM 1521 C C . ASP A 1 194 ? 17.093 6.952 -46.865 1.00 85.75 194 ASP A C 1
ATOM 1523 O O . ASP A 1 194 ? 17.833 7.677 -47.533 1.00 85.75 194 ASP A O 1
ATOM 1527 N N . ASN A 1 195 ? 16.618 7.310 -45.670 1.00 88.56 195 ASN A N 1
ATOM 1528 C CA . ASN A 1 195 ? 16.920 8.572 -45.012 1.00 88.56 195 ASN A CA 1
ATOM 1529 C C . ASN A 1 195 ? 17.779 8.342 -43.770 1.00 88.56 195 ASN A C 1
ATOM 1531 O O . ASN A 1 195 ? 17.295 8.077 -42.666 1.00 88.56 195 ASN A O 1
ATOM 1535 N N . ILE A 1 196 ? 19.089 8.504 -43.959 1.00 91.50 196 ILE A N 1
ATOM 1536 C CA . ILE A 1 196 ? 20.077 8.294 -42.900 1.00 91.50 196 ILE A CA 1
ATOM 1537 C C . ILE A 1 196 ? 19.867 9.225 -41.699 1.00 91.50 196 ILE A C 1
ATOM 1539 O O . ILE A 1 196 ? 20.176 8.835 -40.575 1.00 91.50 196 ILE A O 1
ATOM 1543 N N . PHE A 1 197 ? 19.329 10.433 -41.903 1.00 91.56 197 PHE A N 1
ATOM 1544 C CA . PHE A 1 197 ? 19.101 11.398 -40.826 1.00 91.56 197 PHE A CA 1
ATOM 1545 C C . PHE A 1 197 ? 17.937 10.979 -39.932 1.00 91.56 197 PHE A C 1
ATOM 1547 O O . PHE A 1 197 ? 18.089 10.969 -38.712 1.00 91.56 197 PHE A O 1
ATOM 1554 N N . LEU A 1 198 ? 16.805 10.587 -40.526 1.00 90.50 198 LEU A N 1
ATOM 1555 C CA . LEU A 1 198 ? 15.658 10.073 -39.773 1.00 90.50 198 LEU A CA 1
ATOM 1556 C C . LEU A 1 198 ? 16.000 8.769 -39.062 1.00 90.50 198 LEU A C 1
ATOM 1558 O O . LEU A 1 198 ? 15.680 8.626 -37.885 1.00 90.50 198 LEU A O 1
ATOM 1562 N N . ARG A 1 199 ? 16.710 7.857 -39.735 1.00 91.06 199 ARG A N 1
ATOM 1563 C CA . ARG A 1 199 ? 17.177 6.616 -39.115 1.00 91.06 199 ARG A CA 1
ATOM 1564 C C . ARG A 1 199 ? 18.047 6.903 -37.893 1.00 91.06 199 ARG A C 1
ATOM 1566 O O . ARG A 1 199 ? 17.736 6.430 -36.809 1.00 91.06 199 ARG A O 1
ATOM 1573 N N . SER A 1 200 ? 19.063 7.753 -38.047 1.00 91.69 200 SER A N 1
ATOM 1574 C CA . SER A 1 200 ? 19.989 8.085 -36.955 1.00 91.69 200 SER A CA 1
ATOM 1575 C C . SER A 1 200 ? 19.285 8.791 -35.791 1.00 91.69 200 SER A C 1
ATOM 1577 O O . SER A 1 200 ? 19.609 8.545 -34.634 1.00 91.69 200 SER A O 1
ATOM 1579 N N . LEU A 1 201 ? 18.313 9.663 -36.081 1.00 92.69 201 LEU A N 1
ATOM 1580 C CA . LEU A 1 201 ? 17.500 10.320 -35.059 1.00 92.69 201 LEU A CA 1
ATOM 1581 C C . LEU A 1 201 ? 16.654 9.304 -34.283 1.00 92.69 201 LEU A C 1
ATOM 1583 O O . LEU A 1 201 ? 16.666 9.316 -33.057 1.00 92.69 201 LEU A O 1
ATOM 1587 N N . LEU A 1 202 ? 15.931 8.429 -34.980 1.00 92.50 202 LEU A N 1
ATOM 1588 C CA . LEU A 1 202 ? 15.043 7.442 -34.364 1.00 92.50 202 LEU A CA 1
ATOM 1589 C C . LEU A 1 202 ? 15.830 6.394 -33.568 1.00 92.50 202 LEU A C 1
ATOM 1591 O O . LEU A 1 202 ? 15.471 6.110 -32.432 1.00 92.50 202 LEU A O 1
ATOM 1595 N N . GLU A 1 203 ? 16.940 5.898 -34.113 1.00 89.62 203 GLU A N 1
ATOM 1596 C CA . GLU A 1 203 ? 17.845 4.954 -33.440 1.00 89.62 203 GLU A CA 1
ATOM 1597 C C . GLU A 1 203 ? 18.574 5.578 -32.240 1.00 89.62 203 GLU A C 1
ATOM 1599 O O . GLU A 1 203 ? 19.028 4.857 -31.355 1.00 89.62 203 GLU A O 1
ATOM 1604 N N . SER A 1 204 ? 18.666 6.913 -32.161 1.00 89.44 204 SER A N 1
ATOM 1605 C CA . SER A 1 204 ? 19.243 7.581 -30.986 1.00 89.44 204 SER A CA 1
ATOM 1606 C C . SER A 1 204 ? 18.368 7.461 -29.733 1.00 89.44 204 SER A C 1
ATOM 1608 O O . SER A 1 204 ? 18.858 7.666 -28.620 1.00 89.44 204 SER A O 1
ATOM 1610 N N . TYR A 1 205 ? 17.085 7.115 -29.889 1.00 86.62 205 TYR A N 1
ATOM 1611 C CA . TYR A 1 205 ? 16.192 6.859 -28.768 1.00 86.62 205 TYR A CA 1
ATOM 1612 C C . TYR A 1 205 ? 16.369 5.414 -28.280 1.00 86.62 205 TYR A C 1
ATOM 1614 O O . TYR A 1 205 ? 16.020 4.490 -29.013 1.00 86.62 205 TYR A O 1
ATOM 1622 N N . PRO A 1 206 ? 16.785 5.181 -27.019 1.00 75.12 206 PRO A N 1
ATOM 1623 C CA . PRO A 1 206 ? 17.141 3.843 -26.520 1.00 75.12 206 PRO A CA 1
ATOM 1624 C C . PRO A 1 206 ? 16.030 2.785 -26.577 1.00 75.12 206 PRO A C 1
ATOM 1626 O O . PRO A 1 206 ? 16.290 1.610 -26.359 1.00 75.12 206 PRO A O 1
ATOM 1629 N N . ARG A 1 207 ? 14.780 3.205 -26.794 1.00 81.50 207 ARG A N 1
ATOM 1630 C CA . ARG A 1 207 ? 13.582 2.353 -26.758 1.00 81.50 207 ARG A CA 1
ATOM 1631 C C . ARG A 1 207 ? 12.966 2.139 -28.134 1.00 81.50 207 ARG A C 1
ATOM 1633 O O . ARG A 1 207 ? 11.946 1.467 -28.226 1.00 81.50 207 ARG A O 1
ATOM 1640 N N . VAL A 1 208 ? 13.506 2.765 -29.176 1.00 90.19 208 VAL A N 1
ATOM 1641 C CA . VAL A 1 208 ? 12.954 2.664 -30.525 1.00 90.19 208 VAL A CA 1
ATOM 1642 C C . VAL A 1 208 ? 13.571 1.464 -31.223 1.00 90.19 208 VAL A C 1
ATOM 1644 O O . VAL A 1 208 ? 14.777 1.411 -31.445 1.00 90.19 208 VAL A O 1
ATOM 1647 N N . VAL A 1 209 ? 12.717 0.524 -31.617 1.00 90.81 209 VAL A N 1
ATOM 1648 C CA . VAL A 1 209 ? 13.087 -0.556 -32.529 1.00 90.81 209 VAL A CA 1
ATOM 1649 C C . VAL A 1 209 ? 12.599 -0.166 -33.910 1.00 90.81 209 VAL A C 1
A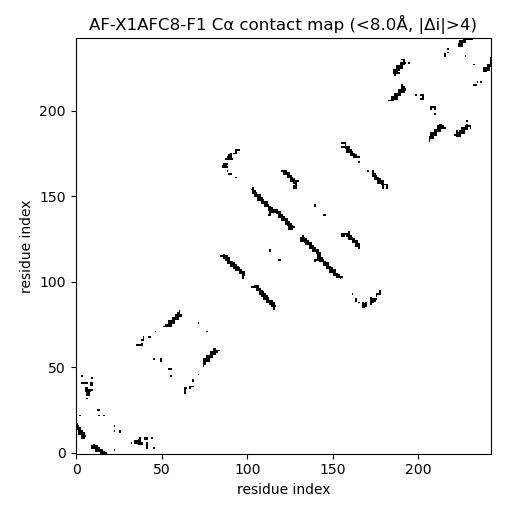TOM 1651 O O . VAL A 1 209 ? 11.408 -0.243 -34.221 1.00 90.81 209 VAL A O 1
ATOM 1654 N N . LEU A 1 210 ? 13.535 0.310 -34.726 1.00 92.38 210 LEU A N 1
ATOM 1655 C CA . LEU A 1 210 ? 13.247 0.807 -36.059 1.00 92.38 210 LEU A CA 1
ATOM 1656 C C . LEU A 1 210 ? 13.285 -0.328 -37.087 1.00 92.38 210 LEU A C 1
ATOM 1658 O O . LEU A 1 210 ? 14.238 -1.097 -37.175 1.00 92.38 210 LEU A O 1
ATOM 1662 N N . THR A 1 211 ? 12.247 -0.414 -37.909 1.00 91.69 211 THR A N 1
ATOM 1663 C CA . THR A 1 211 ? 12.221 -1.210 -39.140 1.00 91.69 211 THR A CA 1
ATOM 1664 C C . THR A 1 211 ? 11.992 -0.271 -40.317 1.00 91.69 211 THR A C 1
ATOM 1666 O O . THR A 1 211 ? 11.260 0.706 -40.178 1.00 91.69 211 THR A O 1
ATOM 1669 N N . GLN A 1 212 ? 12.586 -0.558 -41.474 1.00 89.44 212 GLN A N 1
ATOM 1670 C CA . GLN A 1 212 ? 12.469 0.288 -42.660 1.00 89.44 212 GLN A CA 1
ATOM 1671 C C . GLN A 1 212 ? 12.001 -0.515 -43.873 1.00 89.44 212 GLN A C 1
ATOM 1673 O O . GLN A 1 212 ? 12.474 -1.627 -44.107 1.00 89.44 212 GLN A O 1
ATOM 1678 N N . THR A 1 213 ? 11.089 0.063 -44.650 1.00 88.62 213 THR A N 1
ATOM 1679 C CA . THR A 1 213 ? 10.603 -0.483 -45.923 1.00 88.62 213 THR A CA 1
ATOM 1680 C C . THR A 1 213 ? 10.416 0.639 -46.940 1.00 88.62 213 THR A C 1
ATOM 1682 O O . THR A 1 213 ? 10.188 1.789 -46.573 1.00 88.62 213 THR A O 1
ATOM 1685 N N . LYS A 1 214 ? 10.502 0.313 -48.230 1.00 85.81 214 LYS A N 1
ATOM 1686 C CA . LYS A 1 214 ? 10.214 1.272 -49.307 1.00 85.81 214 LYS A CA 1
ATOM 1687 C C . LYS A 1 214 ? 8.730 1.367 -49.629 1.00 85.81 214 LYS A C 1
ATOM 1689 O O . LYS A 1 214 ? 8.257 2.418 -50.044 1.00 85.81 214 LYS A O 1
ATOM 1694 N N . GLU A 1 215 ? 8.010 0.264 -49.458 1.00 81.62 215 GLU A N 1
ATOM 1695 C CA . GLU A 1 215 ? 6.610 0.143 -49.849 1.00 81.62 215 GLU A CA 1
ATOM 1696 C C . GLU A 1 215 ? 5.721 0.019 -48.615 1.00 81.62 215 GLU A C 1
ATOM 1698 O O . GLU A 1 215 ? 6.064 -0.657 -47.642 1.00 81.62 215 GLU A O 1
ATOM 1703 N N . ALA A 1 216 ? 4.575 0.698 -48.663 1.00 78.62 216 ALA A N 1
ATOM 1704 C CA . ALA A 1 216 ? 3.561 0.624 -47.626 1.00 78.62 216 ALA A CA 1
ATOM 1705 C C . ALA A 1 216 ? 2.669 -0.607 -47.839 1.00 78.62 216 ALA A C 1
ATOM 1707 O O . ALA A 1 216 ? 2.154 -0.810 -48.937 1.00 78.62 216 ALA A O 1
ATOM 1708 N N . GLU A 1 217 ? 2.413 -1.373 -46.780 1.00 76.94 217 GLU A N 1
ATOM 1709 C CA . GLU A 1 217 ? 1.468 -2.496 -46.771 1.00 76.94 217 GLU A CA 1
ATOM 1710 C C . GLU A 1 217 ? 0.137 -2.105 -46.104 1.00 76.94 217 GLU A C 1
ATOM 1712 O O . GLU A 1 217 ? 0.104 -1.264 -45.214 1.00 76.94 217 GLU A O 1
ATOM 1717 N N . GLU A 1 218 ? -0.989 -2.696 -46.515 1.00 68.00 218 GLU A N 1
ATOM 1718 C CA . GLU A 1 218 ? -2.318 -2.341 -45.965 1.00 68.00 218 GLU A CA 1
ATOM 1719 C C . GLU A 1 218 ? -2.473 -2.677 -44.475 1.00 68.00 218 GLU A C 1
ATOM 1721 O O . GLU A 1 218 ? -3.289 -2.082 -43.765 1.00 68.00 218 GLU A O 1
ATOM 1726 N N . THR A 1 219 ? -1.674 -3.625 -43.989 1.00 69.38 219 THR A N 1
ATOM 1727 C CA . THR A 1 219 ? -1.698 -4.103 -42.609 1.00 69.38 219 THR A CA 1
ATOM 1728 C C . THR A 1 219 ? -0.298 -4.144 -42.042 1.00 69.38 219 THR A C 1
ATOM 1730 O O . THR A 1 219 ? 0.548 -4.895 -42.512 1.00 69.38 219 THR A O 1
ATOM 1733 N N . PHE A 1 220 ? -0.101 -3.418 -40.949 1.00 73.75 220 PHE A N 1
ATOM 1734 C CA . PHE A 1 220 ? 1.126 -3.463 -40.174 1.00 73.75 220 PHE A CA 1
ATOM 1735 C C . PHE A 1 220 ? 0.806 -4.062 -38.813 1.00 73.75 220 PHE A C 1
ATOM 1737 O O . PHE A 1 220 ? 0.109 -3.464 -37.994 1.00 73.75 220 PHE A O 1
ATOM 1744 N N . THR A 1 221 ? 1.268 -5.290 -38.603 1.00 70.81 221 THR A N 1
ATOM 1745 C CA . THR A 1 221 ? 1.077 -5.999 -37.336 1.00 70.81 221 THR A CA 1
ATOM 1746 C C . THR A 1 221 ? 2.289 -5.737 -36.447 1.00 70.81 221 THR A C 1
ATOM 1748 O O . THR A 1 221 ? 3.417 -5.729 -36.936 1.00 70.81 221 THR A O 1
ATOM 1751 N N . ASN A 1 222 ? 2.066 -5.534 -35.148 1.00 77.56 222 ASN A N 1
ATOM 1752 C CA . ASN A 1 222 ? 3.122 -5.312 -34.149 1.00 77.56 222 ASN A CA 1
ATOM 1753 C C . ASN A 1 222 ? 3.967 -4.037 -34.368 1.00 77.56 222 ASN A C 1
ATOM 1755 O O . ASN A 1 222 ? 5.169 -4.052 -34.109 1.00 77.56 222 ASN A O 1
ATOM 1759 N N . LYS A 1 223 ? 3.364 -2.946 -34.861 1.00 86.56 223 LYS A N 1
ATOM 1760 C CA . LYS A 1 223 ? 4.003 -1.622 -34.961 1.00 86.56 223 LYS A CA 1
ATOM 1761 C C . LYS A 1 223 ? 3.203 -0.589 -34.171 1.00 86.56 223 LYS A C 1
ATOM 1763 O O . LYS A 1 223 ? 1.984 -0.528 -34.306 1.00 86.56 223 LYS A O 1
ATOM 1768 N N . ASP A 1 224 ? 3.898 0.213 -33.372 1.00 88.81 224 ASP A N 1
ATOM 1769 C CA . ASP A 1 224 ? 3.303 1.248 -32.521 1.00 88.81 224 ASP A CA 1
ATOM 1770 C C . ASP A 1 224 ? 3.194 2.592 -33.247 1.00 88.81 224 ASP A C 1
ATOM 1772 O O . ASP A 1 224 ? 2.251 3.350 -33.003 1.00 88.81 224 ASP A O 1
ATOM 1776 N N . ILE A 1 225 ? 4.160 2.895 -34.127 1.00 91.31 225 ILE A N 1
ATOM 1777 C CA . ILE A 1 225 ? 4.245 4.150 -34.886 1.00 91.31 225 ILE A CA 1
ATOM 1778 C C . ILE A 1 225 ? 4.640 3.862 -36.334 1.00 91.31 225 ILE A C 1
ATOM 1780 O O . ILE A 1 225 ? 5.566 3.091 -36.599 1.00 91.31 225 ILE A O 1
ATOM 1784 N N . LEU A 1 226 ? 3.966 4.535 -37.266 1.00 91.19 226 LEU A N 1
ATOM 1785 C CA . LEU A 1 226 ? 4.295 4.530 -38.685 1.00 91.19 226 LEU A CA 1
ATOM 1786 C C . LEU A 1 226 ? 4.723 5.924 -39.123 1.00 91.19 226 LEU A C 1
ATOM 1788 O O . LEU A 1 226 ? 3.999 6.891 -38.898 1.00 91.19 226 LEU A O 1
ATOM 1792 N N . ILE A 1 227 ? 5.884 6.014 -39.757 1.00 92.12 227 ILE A N 1
ATOM 1793 C CA . ILE A 1 227 ? 6.448 7.263 -40.261 1.00 92.12 227 ILE A CA 1
ATOM 1794 C C . ILE A 1 227 ? 6.581 7.128 -41.770 1.00 92.12 227 ILE A C 1
ATOM 1796 O O . ILE A 1 227 ? 7.298 6.249 -42.242 1.00 92.12 227 ILE A O 1
ATOM 1800 N N . PHE A 1 228 ? 5.901 7.989 -42.516 1.00 90.81 228 PHE A N 1
ATOM 1801 C CA . PHE A 1 228 ? 6.054 8.082 -43.959 1.00 90.81 228 PHE A CA 1
ATOM 1802 C C . PHE A 1 228 ? 7.007 9.227 -44.287 1.00 90.81 228 PHE A C 1
ATOM 1804 O O . PHE A 1 228 ? 6.730 10.374 -43.960 1.00 90.81 228 PHE A O 1
ATOM 1811 N N . ASP A 1 229 ? 8.131 8.921 -44.929 1.00 89.88 229 ASP A N 1
ATOM 1812 C CA . ASP A 1 229 ? 9.101 9.929 -45.350 1.00 89.88 229 ASP A CA 1
ATOM 1813 C C . ASP A 1 229 ? 8.901 10.270 -46.826 1.00 89.88 229 ASP A C 1
ATOM 1815 O O . ASP A 1 229 ? 9.109 9.436 -47.712 1.00 89.88 229 ASP A O 1
ATOM 1819 N N . GLY A 1 230 ? 8.438 11.494 -47.090 1.00 83.88 230 GLY A N 1
ATOM 1820 C CA . GLY A 1 230 ? 8.255 12.017 -48.447 1.00 83.88 230 GLY A CA 1
ATOM 1821 C C . GLY A 1 230 ? 7.204 11.277 -49.283 1.00 83.88 230 GLY A C 1
ATOM 1822 O O . GLY A 1 230 ? 7.125 11.486 -50.495 1.00 83.88 230 GLY A O 1
ATOM 1823 N N . THR A 1 231 ? 6.394 10.421 -48.661 1.00 79.50 231 THR A N 1
ATOM 1824 C CA . THR A 1 231 ? 5.355 9.619 -49.312 1.00 79.50 231 THR A CA 1
ATOM 1825 C C . THR A 1 231 ? 4.043 9.737 -48.544 1.00 79.50 231 THR A C 1
ATOM 1827 O O . THR A 1 231 ? 4.031 9.928 -47.335 1.00 79.50 231 THR A O 1
ATOM 1830 N N . ALA A 1 232 ? 2.910 9.671 -49.241 1.00 82.19 232 ALA A N 1
ATOM 1831 C CA . ALA A 1 232 ? 1.605 9.615 -48.588 1.00 82.19 232 ALA A CA 1
ATOM 1832 C C . ALA A 1 232 ? 1.157 8.150 -48.458 1.00 82.19 232 ALA A C 1
ATOM 1834 O O . ALA A 1 232 ? 1.439 7.360 -49.366 1.00 82.19 232 ALA A O 1
ATOM 1835 N N . PRO A 1 233 ? 0.417 7.777 -47.398 1.00 82.69 233 PRO A N 1
ATOM 1836 C CA . PRO A 1 233 ? -0.168 6.453 -47.285 1.00 82.69 233 PRO A CA 1
ATOM 1837 C C . PRO A 1 233 ? -1.076 6.179 -48.493 1.00 82.69 233 PRO A C 1
ATOM 1839 O O . PRO A 1 233 ? -1.983 6.975 -48.758 1.00 82.69 233 PRO A O 1
ATOM 1842 N N . PRO A 1 234 ? -0.878 5.071 -49.228 1.00 79.88 234 PRO A N 1
ATOM 1843 C CA . PRO A 1 234 ? -1.686 4.770 -50.410 1.00 79.88 234 PRO A CA 1
ATOM 1844 C C . PRO A 1 234 ? -3.117 4.309 -50.072 1.00 79.88 234 PRO A C 1
ATOM 1846 O O . PRO A 1 234 ? -3.957 4.187 -50.961 1.00 79.88 234 PRO A O 1
ATOM 1849 N N . PHE A 1 235 ? -3.413 4.093 -48.791 1.00 81.94 235 PHE A N 1
ATOM 1850 C CA . PHE A 1 235 ? -4.708 3.680 -48.251 1.00 81.94 235 PHE A CA 1
ATOM 1851 C C . PHE A 1 235 ? -4.916 4.283 -46.849 1.00 81.94 235 PHE A C 1
ATOM 1853 O O . PHE A 1 235 ? -3.949 4.660 -46.180 1.00 81.94 235 PHE A O 1
ATOM 1860 N N . PRO A 1 236 ? -6.171 4.394 -46.374 1.00 79.56 236 PRO A N 1
ATOM 1861 C CA . PRO A 1 236 ? -6.464 4.880 -45.031 1.00 79.56 236 PRO A CA 1
ATOM 1862 C C . PRO A 1 236 ? -5.955 3.899 -43.968 1.00 79.56 236 PRO A C 1
ATOM 1864 O O . PRO A 1 236 ? -6.424 2.767 -43.869 1.00 79.56 236 PRO A O 1
ATOM 1867 N N . LEU A 1 237 ? -5.025 4.366 -43.139 1.00 81.25 237 LEU A N 1
ATOM 1868 C CA . LEU A 1 237 ? -4.449 3.611 -42.031 1.00 81.25 237 LEU A CA 1
ATOM 1869 C C . LEU A 1 237 ? -5.067 4.025 -40.690 1.00 81.25 237 LEU A C 1
ATOM 1871 O O . LEU A 1 237 ? -5.540 5.149 -40.519 1.00 81.25 237 LEU A O 1
ATOM 1875 N N . LYS A 1 238 ? -5.049 3.106 -39.720 1.00 77.44 238 LYS A N 1
ATOM 1876 C CA . LYS A 1 238 ? -5.434 3.364 -38.324 1.00 77.44 238 LYS A CA 1
ATOM 1877 C C . LYS A 1 238 ? -4.206 3.234 -37.427 1.00 77.44 238 LYS A C 1
ATOM 1879 O O . LYS A 1 238 ? -3.427 2.307 -37.612 1.00 77.44 238 LYS A O 1
ATOM 1884 N N . GLY A 1 239 ? -4.081 4.114 -36.435 1.00 79.69 239 GLY A N 1
ATOM 1885 C CA . GLY A 1 239 ? -2.994 4.088 -35.451 1.00 79.69 239 GLY A CA 1
ATOM 1886 C C . GLY A 1 239 ? -2.247 5.418 -35.362 1.00 79.69 239 GLY A C 1
ATOM 1887 O O . GLY A 1 239 ? -2.757 6.449 -35.802 1.00 79.69 239 GLY A O 1
ATOM 1888 N N . ASN A 1 240 ? -1.044 5.383 -34.788 1.00 88.00 240 ASN A N 1
ATOM 1889 C CA . ASN A 1 240 ? -0.168 6.549 -34.683 1.00 88.00 240 ASN A CA 1
ATOM 1890 C C . ASN A 1 240 ? 0.629 6.699 -35.986 1.00 88.00 240 ASN A C 1
ATOM 1892 O O . ASN A 1 240 ? 1.542 5.915 -36.250 1.00 88.00 240 ASN A O 1
ATOM 1896 N N . ILE A 1 241 ? 0.264 7.680 -36.810 1.00 86.94 241 ILE A N 1
ATOM 1897 C CA . ILE A 1 241 ? 0.844 7.895 -38.142 1.00 86.94 241 ILE A CA 1
ATOM 1898 C C . ILE A 1 241 ? 1.452 9.295 -38.201 1.00 86.94 241 ILE A C 1
ATOM 1900 O O . ILE A 1 241 ? 0.804 10.268 -37.811 1.00 86.94 241 ILE A O 1
ATOM 1904 N N . VAL A 1 242 ? 2.677 9.384 -38.710 1.00 88.00 242 VAL A N 1
ATOM 1905 C CA . VAL A 1 242 ? 3.415 10.625 -38.958 1.00 88.00 242 VAL A CA 1
ATOM 1906 C C . VAL A 1 242 ? 3.699 10.732 -40.458 1.00 88.00 242 VAL A C 1
ATOM 1908 O O . VAL A 1 242 ? 4.093 9.741 -41.075 1.00 88.00 242 VAL A O 1
ATOM 1911 N N . LEU A 1 243 ? 3.460 11.919 -41.023 1.00 84.88 243 LEU A N 1
ATOM 1912 C CA . LEU A 1 243 ? 3.663 12.276 -42.434 1.00 84.88 243 LEU A CA 1
ATOM 1913 C C . LEU A 1 243 ? 4.720 13.374 -42.572 1.00 84.88 243 LEU A C 1
ATOM 1915 O O . LEU A 1 243 ? 4.816 14.188 -41.622 1.00 84.88 243 LEU A O 1
#

Mean predicted aligned error: 10.71 Å

pLDDT: mean 89.41, std 7.24, range [61.72, 98.12]

Secondary structure (DSSP, 8-state):
---EE-SSS-EE---S---HHHHHHHHHT----SS---HHHHHHHHHHH--TTPEEEEEE-S-S-----GGGGGSEEEEEE---S---EEEEEEEEEEPTT-SSEEEEEEEEEE-SSS-EEEEEEEEETTEEEEEEEEEE-TT-EEEEEEEEES---SEEEEEEE---TTGGGGEEEEE------EEEEEESS--HHHHHHHHTSTTEEEEEESS--S--SS-SEEEESS---SS---SEEE-

Organism: NCBI:txid412755

Solvent-accessible surface area (backbone atoms only — not comparable to full-atom values): 14511 Å² total; per-residue (Å²): 88,61,46,68,46,57,36,62,66,55,41,79,78,45,67,80,46,85,57,65,67,62,53,50,53,60,61,69,69,65,72,94,70,102,56,73,48,32,57,42,60,25,52,54,55,49,57,74,74,49,57,81,90,43,75,46,76,46,79,43,66,72,92,60,74,85,60,86,54,78,74,53,82,80,48,52,71,44,81,46,77,40,81,80,79,60,51,36,51,30,55,79,40,70,49,77,43,73,41,92,96,44,96,35,33,32,40,36,40,39,29,41,36,26,75,16,91,54,65,48,75,36,35,42,37,35,27,48,72,86,39,81,75,43,77,44,83,44,77,39,49,49,63,33,70,47,81,44,77,45,83,46,79,53,82,79,54,50,42,34,41,38,37,44,58,59,94,51,78,44,61,73,38,21,53,46,74,42,80,46,81,63,82,71,68,43,30,32,38,42,31,27,74,96,49,68,66,62,50,54,57,50,60,67,38,96,47,45,49,78,45,79,40,69,69,87,67,100,71,78,81,90,55,62,34,39,37,32,52,99,48,77,77,95,59,95,81,87,80,52,74,46,112

Foldseek 3Di:
DWDWDQACAIDTQDDDDDDPVVVVVSVVPDDDDPGAGDPQNNVVVVVVRDDQPDAAEAEEQPPHDDHDDPVCVSHRYHYDHDDPAKFDKAWPDWDWDADPPDPFKIKIKTKIWGQHQAKDWWWKWKDAPNDTPDIDIDIAGHGGMDIDIDMGGGDGAFKMKMATGDDIPCRVRRIDMDTDDGLAQAEEEEEAPDDPVVVVVQVVPVRYDYDYDPDDDQDDPPHQEYEYDPDDHPDDDDHHYHD

Sequence (243 aa):
MLIIEAGSKPRLKSSFIKDRIGLRGIIAEYTPTDEAGDMSAALVTALAFAREDDQIVVVTDGAYDNPEVPALKKRDVRFELVGQGGRNSGITQFQFRQTYGSHEQFEVLVTVANFSRQPIEAHLELFIDQNLIFDQALNLGAGEERDLIFPYSGIIGERAEVFLDYDDDLEVDNHAYAVFSTIKEIQVLLVGEDNIFLRSLLESYPRVVLTQTKEAEETFTNKDILIFDGTAPPFPLKGNIVL

Nearest PDB structures (foldseek):
  6ncx-assembly1_C  TM=6.746E-01  e=5.868E-03  Eisenbergiella tayi
  6s6z-assembly1_A  TM=5.922E-01  e=3.519E-03  Thermotoga maritima MSB8
  6ncw-assembly1_A  TM=4.629E-01  e=3.725E-03  Eisenbergiella tayi
  6ncx-assembly1_D  TM=4.662E-01  e=4.417E-03  Eisenbergiella tayi
  6ncx-assembly1_A  TM=4.562E-01  e=8.252E-03  Eisenbergiella tayi

Radius of gyration: 28.21 Å; Cα contacts (8 Å, |Δi|>4): 448; chains: 1; bounding box: 58×33×73 Å